Protein AF-A7VEL2-F1 (afdb_monomer)

Sequence (302 aa):
MNQIFTTPFEWIAVWLRKLSLSGSSGNCIAIILYIIICCLPAIAFLLLCLRKKKIRADYLLLVCSAALFIGIYLMINPGLMTPYFRYSIPMIDLAISTTLWSIFICYIILRVLAMIRHANEINLAKIAQVFIILVMIITIINICFIKLPKLWASADQTGPDLYSRIISSEDGAVMLDNGSMGSFQPDRIPLLLCDLVPSLLFIWVLIASFRLCRSLKDNHFTDQTIQDAGALSHLCVRVLCITAVLEVVRNILQLLMLPSLSDTTFTVSLPIIEILLTVTAFILAKKFETAHTLEEENEAFI

Nearest PDB structures (foldseek):
  6oo4-assembly1_B  TM=2.346E-01  e=4.444E-01  Oryctolagus cuniculus
  8t3m-assembly1_C  TM=2.171E-01  e=5.655E+00  Rattus norvegicus

Solvent-accessible surface area (backbone atoms only — not comparable to full-atom values): 16585 Å² total; per-residue (Å²): 132,72,58,80,61,27,48,68,60,51,52,51,16,53,50,37,36,56,36,34,72,70,38,74,69,32,29,55,50,28,53,53,52,52,52,52,64,24,39,47,40,39,51,51,40,49,53,28,51,77,67,72,68,63,57,81,50,45,59,49,26,49,54,45,18,55,48,38,49,54,44,45,51,42,59,43,38,54,81,74,44,62,86,79,44,97,63,57,68,71,61,50,49,41,52,44,30,50,50,55,48,48,51,53,51,50,35,51,53,50,47,50,51,54,51,56,76,73,39,53,72,57,53,39,30,52,52,50,40,54,51,44,51,51,52,46,52,53,50,50,49,43,43,65,70,56,54,58,46,64,38,36,53,49,98,63,90,75,62,78,50,77,66,60,60,53,72,74,33,92,79,72,74,77,80,78,71,75,72,68,79,25,64,78,42,74,88,47,49,68,54,47,49,43,61,45,52,43,56,55,46,47,46,51,50,43,54,38,51,43,48,32,35,51,39,58,55,79,45,83,90,41,75,67,33,49,52,34,20,52,53,37,28,56,46,29,55,52,45,52,53,52,37,56,50,32,52,53,51,37,54,52,50,53,63,74,43,46,92,78,48,95,75,80,81,91,67,92,76,71,64,59,67,63,50,52,53,38,52,51,51,25,55,52,22,47,50,54,50,53,54,47,55,55,50,55,53,54,62,74,75,108

Mean predicted aligned error: 10.12 Å

Radius of gyration: 25.46 Å; Cα contacts (8 Å, |Δi|>4): 227; chains: 1; bounding box: 61×46×75 Å

Structure (mmCIF, N/CA/C/O backbone):
data_AF-A7VEL2-F1
#
_entry.id   AF-A7VEL2-F1
#
loop_
_atom_site.group_PDB
_atom_site.id
_atom_site.type_symbol
_atom_site.label_atom_id
_atom_site.label_alt_id
_atom_site.label_comp_id
_atom_site.label_asym_id
_atom_site.label_entity_id
_atom_site.label_seq_id
_atom_site.pdbx_PDB_ins_code
_atom_site.Cartn_x
_atom_site.Cartn_y
_atom_site.Cartn_z
_atom_site.occupancy
_atom_site.B_iso_or_equiv
_atom_site.auth_seq_id
_atom_site.auth_comp_id
_atom_site.auth_asym_id
_atom_site.auth_atom_id
_atom_site.pdbx_PDB_model_num
ATOM 1 N N . MET A 1 1 ? -3.614 0.857 -17.989 1.00 38.66 1 MET A N 1
ATOM 2 C CA . MET A 1 1 ? -3.684 0.355 -16.593 1.00 38.66 1 MET A CA 1
ATOM 3 C C . MET A 1 1 ? -2.570 -0.635 -16.209 1.00 38.66 1 MET A C 1
ATOM 5 O O . MET A 1 1 ? -2.262 -0.700 -15.030 1.00 38.66 1 MET A O 1
ATOM 9 N N . ASN A 1 2 ? -1.912 -1.348 -17.140 1.00 42.19 2 ASN A N 1
ATOM 10 C CA . ASN A 1 2 ? -0.922 -2.394 -16.795 1.00 42.19 2 ASN A CA 1
ATOM 11 C C . ASN A 1 2 ? 0.518 -1.911 -16.516 1.00 42.19 2 ASN A C 1
ATOM 13 O O . ASN A 1 2 ? 1.334 -2.695 -16.047 1.00 42.19 2 ASN A O 1
ATOM 17 N N . GLN A 1 3 ? 0.838 -0.636 -16.749 1.00 49.34 3 GLN A N 1
ATOM 18 C CA . GLN A 1 3 ? 2.217 -0.133 -16.630 1.00 49.34 3 GLN A CA 1
ATOM 19 C C . GLN A 1 3 ? 2.732 -0.010 -15.198 1.00 49.34 3 GLN A C 1
ATOM 21 O O . GLN A 1 3 ? 3.934 -0.072 -14.971 1.00 49.34 3 GLN A O 1
ATOM 26 N N . ILE A 1 4 ? 1.854 0.111 -14.200 1.00 50.97 4 ILE A N 1
ATOM 27 C CA . ILE A 1 4 ? 2.291 0.265 -12.802 1.00 50.97 4 ILE A CA 1
ATOM 28 C C . ILE A 1 4 ? 3.082 -0.969 -12.335 1.00 50.97 4 ILE A C 1
ATOM 30 O O . ILE A 1 4 ? 4.027 -0.841 -11.562 1.00 50.97 4 ILE A O 1
ATOM 34 N N . PHE A 1 5 ? 2.737 -2.161 -12.834 1.00 50.31 5 PHE A N 1
ATOM 35 C CA . PHE A 1 5 ? 3.402 -3.398 -12.427 1.00 50.31 5 PHE A CA 1
ATOM 36 C C . PHE A 1 5 ? 4.706 -3.664 -13.182 1.00 50.31 5 PHE A C 1
ATOM 38 O O . PHE A 1 5 ? 5.596 -4.290 -12.612 1.00 50.31 5 PHE A O 1
ATOM 45 N N . THR A 1 6 ? 4.845 -3.191 -14.421 1.00 58.38 6 THR A N 1
ATOM 46 C CA . THR A 1 6 ? 6.029 -3.463 -15.256 1.00 58.38 6 THR A CA 1
ATOM 47 C C . THR A 1 6 ? 7.134 -2.426 -15.099 1.00 58.38 6 THR A C 1
ATOM 49 O O . THR A 1 6 ? 8.317 -2.769 -15.064 1.00 58.38 6 THR A O 1
ATOM 52 N N . THR A 1 7 ? 6.739 -1.167 -14.900 1.00 69.56 7 THR A N 1
ATOM 53 C CA . THR A 1 7 ? 7.628 0.002 -14.905 1.00 69.56 7 THR A CA 1
ATOM 54 C C . THR A 1 7 ? 8.890 -0.116 -14.046 1.00 69.56 7 THR A C 1
ATOM 56 O O . THR A 1 7 ? 9.953 0.207 -14.574 1.00 69.56 7 THR A O 1
ATOM 59 N N . PRO A 1 8 ? 8.887 -0.598 -12.783 1.00 82.12 8 PRO A N 1
ATOM 60 C CA . PRO A 1 8 ? 10.124 -0.613 -12.000 1.00 82.12 8 PRO A CA 1
ATOM 61 C C . PRO A 1 8 ? 11.160 -1.606 -12.543 1.00 82.12 8 PRO A C 1
ATOM 63 O O . PRO A 1 8 ? 12.344 -1.278 -12.613 1.00 82.12 8 PRO A O 1
ATOM 66 N N . PHE A 1 9 ? 10.739 -2.807 -12.950 1.00 87.00 9 PHE A N 1
ATOM 67 C CA . PHE A 1 9 ? 11.656 -3.834 -13.452 1.00 87.00 9 PHE A CA 1
ATOM 68 C C . PHE A 1 9 ? 12.140 -3.510 -14.867 1.00 87.00 9 PHE A C 1
ATOM 70 O O . PHE A 1 9 ? 13.327 -3.662 -15.151 1.00 87.00 9 PHE A O 1
ATOM 77 N N . GLU A 1 10 ? 11.254 -2.985 -15.718 1.00 83.38 10 GLU A N 1
ATOM 78 C CA . GLU A 1 10 ? 11.602 -2.502 -17.058 1.00 83.38 10 GLU A CA 1
ATOM 79 C C . GLU A 1 10 ? 12.613 -1.355 -16.997 1.00 83.38 10 GLU A C 1
ATOM 81 O O . GLU A 1 10 ? 13.617 -1.388 -17.705 1.00 83.38 10 GLU A O 1
ATOM 86 N N . TRP A 1 11 ? 12.412 -0.363 -16.121 1.00 84.25 11 TRP A N 1
ATOM 87 C CA . TRP A 1 11 ? 13.351 0.754 -15.981 1.00 84.25 11 TRP A CA 1
ATOM 88 C C . TRP A 1 11 ? 14.734 0.292 -15.533 1.00 84.25 11 TRP A C 1
ATOM 90 O O . TRP A 1 11 ? 15.739 0.731 -16.095 1.00 84.25 11 TRP A O 1
ATOM 100 N N . ILE A 1 12 ? 14.791 -0.628 -14.565 1.00 87.94 12 ILE A N 1
ATOM 101 C CA . ILE A 1 12 ? 16.050 -1.234 -14.119 1.00 87.94 12 ILE A CA 1
ATOM 102 C C . ILE A 1 12 ? 16.722 -1.972 -15.282 1.00 87.94 12 ILE A C 1
ATOM 104 O O . ILE A 1 12 ? 17.911 -1.769 -15.527 1.00 87.94 12 ILE A O 1
ATOM 108 N N . ALA A 1 13 ? 15.977 -2.796 -16.020 1.00 89.44 13 ALA A N 1
ATOM 109 C CA . ALA A 1 13 ? 16.513 -3.584 -17.123 1.00 89.44 13 ALA A CA 1
ATOM 110 C C . ALA A 1 13 ? 17.035 -2.708 -18.273 1.00 89.44 13 ALA A C 1
ATOM 112 O O . ALA A 1 13 ? 18.150 -2.916 -18.751 1.00 89.44 13 ALA A O 1
ATOM 113 N N . VAL A 1 14 ? 16.278 -1.682 -18.676 1.00 86.69 14 VAL A N 1
ATOM 114 C CA . VAL A 1 14 ? 16.685 -0.722 -19.714 1.00 86.69 14 VAL A CA 1
ATOM 115 C C . VAL A 1 14 ? 17.931 0.045 -19.284 1.00 86.69 14 VAL A C 1
ATOM 117 O O . VAL A 1 14 ? 18.860 0.211 -20.077 1.00 86.69 14 VAL A O 1
ATOM 120 N N . TRP A 1 15 ? 17.983 0.494 -18.029 1.00 89.88 15 TRP A N 1
ATOM 121 C CA . TRP A 1 15 ? 19.142 1.203 -17.497 1.00 89.88 15 TRP A CA 1
ATOM 122 C C . TRP A 1 15 ? 20.395 0.319 -17.477 1.00 89.88 15 TRP A C 1
ATOM 124 O O . TRP A 1 15 ? 21.444 0.730 -17.975 1.00 89.88 15 TRP A O 1
ATOM 134 N N . LEU A 1 16 ? 20.277 -0.923 -16.996 1.00 91.75 16 LEU A N 1
ATOM 135 C CA . LEU A 1 16 ? 21.375 -1.893 -16.996 1.00 91.75 16 LEU A CA 1
ATOM 136 C C . LEU A 1 16 ? 21.829 -2.250 -18.416 1.00 91.75 16 LEU A C 1
ATOM 138 O O . LEU A 1 16 ? 23.031 -2.349 -18.659 1.00 91.75 16 LEU A O 1
ATOM 142 N N . ARG A 1 17 ? 20.899 -2.386 -19.371 1.00 92.00 17 ARG A N 1
ATOM 143 C CA . ARG A 1 17 ? 21.218 -2.625 -20.786 1.00 92.00 17 ARG A CA 1
ATOM 144 C C . ARG A 1 17 ? 22.012 -1.463 -21.380 1.00 92.00 17 ARG A C 1
ATOM 146 O O . ARG A 1 17 ? 23.063 -1.692 -21.970 1.00 92.00 17 ARG A O 1
ATOM 153 N N . LYS A 1 18 ? 21.552 -0.219 -21.196 1.00 90.75 18 LYS A N 1
ATOM 154 C CA . LYS A 1 18 ? 22.274 0.981 -21.663 1.00 90.75 18 LYS A CA 1
ATOM 155 C C . LYS A 1 18 ? 23.675 1.060 -21.060 1.00 90.75 18 LYS A C 1
ATOM 157 O O . LYS A 1 18 ? 24.635 1.330 -21.775 1.00 90.75 18 LYS A O 1
ATOM 162 N N . LEU A 1 19 ? 23.798 0.776 -19.764 1.00 88.75 19 LEU A N 1
ATOM 163 C CA . LEU A 1 19 ? 25.084 0.777 -19.076 1.00 88.75 19 LEU A CA 1
ATOM 164 C C . LEU A 1 19 ? 26.018 -0.315 -19.622 1.00 88.75 19 LEU A C 1
ATOM 166 O O . LEU A 1 19 ? 27.188 -0.040 -19.880 1.00 88.75 19 LEU A O 1
ATOM 170 N N . SER A 1 20 ? 25.488 -1.514 -19.876 1.00 92.62 20 SER A N 1
ATOM 171 C CA . SER A 1 20 ? 26.239 -2.644 -20.433 1.00 92.62 20 SER A CA 1
ATOM 172 C C . SER A 1 20 ? 26.777 -2.366 -21.840 1.00 92.62 20 SER A C 1
ATOM 174 O O . SER A 1 20 ? 27.906 -2.741 -22.152 1.00 92.62 20 SER A O 1
ATOM 176 N N . LEU A 1 21 ? 26.021 -1.630 -22.658 1.00 90.81 21 LEU A N 1
ATOM 177 C CA . LEU A 1 21 ? 26.405 -1.267 -24.024 1.00 90.81 21 LEU A CA 1
ATOM 178 C C . LEU A 1 21 ? 27.338 -0.044 -24.111 1.00 90.81 21 LEU A C 1
ATOM 180 O O . LEU A 1 21 ? 27.824 0.264 -25.195 1.00 90.81 21 LEU A O 1
ATOM 184 N N . SER A 1 22 ? 27.624 0.642 -22.999 1.00 90.75 22 SER A N 1
ATOM 185 C CA . SER A 1 22 ? 28.454 1.863 -23.001 1.00 90.75 22 SER A CA 1
ATOM 186 C C . SER A 1 22 ? 29.968 1.606 -23.099 1.00 90.75 22 SER A C 1
ATOM 188 O O . SER A 1 22 ? 30.752 2.544 -23.228 1.00 90.75 22 SER A O 1
ATOM 190 N N . GLY A 1 23 ? 30.391 0.338 -23.055 1.00 90.94 23 GLY A N 1
ATOM 191 C CA . GLY A 1 23 ? 31.786 -0.091 -23.163 1.00 90.94 23 GLY A CA 1
ATOM 192 C C . GLY A 1 23 ? 32.144 -1.170 -22.139 1.00 90.94 23 GLY A C 1
ATOM 193 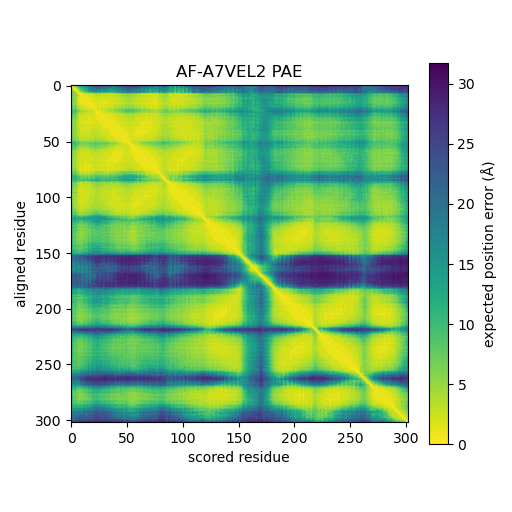O O . GLY A 1 23 ? 31.319 -1.578 -21.325 1.00 90.94 23 GLY A O 1
ATOM 194 N N . SER A 1 24 ? 33.400 -1.630 -22.153 1.00 92.69 24 SER A N 1
ATOM 195 C CA . SER A 1 24 ? 33.868 -2.724 -21.279 1.00 92.69 24 SER A CA 1
ATOM 196 C C . SER A 1 24 ? 33.700 -2.415 -19.783 1.00 92.69 24 SER A C 1
ATOM 198 O O . SER A 1 24 ? 33.186 -3.237 -19.023 1.00 92.69 24 SER A O 1
ATOM 200 N N . SER A 1 25 ? 34.054 -1.197 -19.358 1.00 92.88 25 SER A N 1
ATOM 201 C CA . SER A 1 25 ? 33.868 -0.742 -17.975 1.00 92.88 25 SER A CA 1
ATOM 202 C C . SER A 1 25 ? 32.388 -0.664 -17.589 1.00 92.88 25 SER A C 1
ATOM 204 O O . SER A 1 25 ? 32.011 -1.148 -16.522 1.00 92.88 25 SER A O 1
ATOM 206 N N . GLY A 1 26 ? 31.544 -0.123 -18.473 1.00 91.88 26 GLY A N 1
ATOM 207 C CA . GLY A 1 26 ? 30.092 -0.070 -18.294 1.00 91.88 26 GLY A CA 1
ATOM 208 C C . GLY A 1 26 ? 29.474 -1.458 -18.135 1.00 91.88 26 GLY A C 1
ATOM 209 O O . GLY A 1 26 ? 28.683 -1.683 -17.220 1.00 91.88 26 GLY A O 1
ATOM 210 N N . ASN A 1 27 ? 29.915 -2.426 -18.938 1.00 93.69 27 ASN A N 1
ATOM 211 C CA . ASN A 1 27 ? 29.491 -3.817 -18.826 1.00 93.69 27 ASN A CA 1
ATOM 212 C C . ASN A 1 27 ? 29.850 -4.452 -17.478 1.00 93.69 27 ASN A C 1
ATOM 214 O O . ASN A 1 27 ? 28.988 -5.056 -16.839 1.00 93.69 27 ASN A O 1
ATOM 218 N N . CYS A 1 28 ? 31.081 -4.267 -16.998 1.00 96.25 28 CYS A N 1
ATOM 219 C CA . CYS A 1 28 ? 31.475 -4.754 -15.675 1.00 96.25 28 CYS A CA 1
ATOM 220 C C . CYS A 1 28 ? 30.594 -4.163 -14.563 1.00 96.25 28 CYS A C 1
ATOM 222 O O . CYS A 1 28 ? 30.124 -4.897 -13.692 1.00 96.25 28 CYS A O 1
ATOM 224 N N . ILE A 1 29 ? 30.323 -2.855 -14.610 1.00 95.56 29 ILE A N 1
ATOM 225 C CA . ILE A 1 29 ? 29.476 -2.183 -13.614 1.00 95.56 29 ILE A CA 1
ATOM 226 C C . ILE A 1 29 ? 28.031 -2.698 -13.694 1.00 95.56 29 ILE A C 1
ATOM 228 O O . ILE A 1 29 ? 27.431 -2.992 -12.659 1.00 95.56 29 ILE A O 1
ATOM 232 N N . ALA A 1 30 ? 27.481 -2.864 -14.900 1.00 94.81 30 ALA A N 1
ATOM 233 C CA . ALA A 1 30 ? 26.135 -3.392 -15.101 1.00 94.81 30 ALA A CA 1
ATOM 234 C C . ALA A 1 30 ? 25.976 -4.801 -14.506 1.00 94.81 30 ALA A C 1
ATOM 236 O O . ALA A 1 30 ? 24.993 -5.061 -13.814 1.00 94.81 30 ALA A O 1
ATOM 237 N N . ILE A 1 31 ? 26.964 -5.684 -14.696 1.00 96.00 31 ILE A N 1
ATOM 238 C CA . ILE A 1 31 ? 26.963 -7.037 -14.117 1.00 96.00 31 ILE A CA 1
ATOM 239 C C . ILE A 1 31 ? 26.973 -6.981 -12.584 1.00 96.00 31 ILE A C 1
ATOM 241 O O . ILE A 1 31 ? 26.187 -7.678 -11.943 1.00 96.00 31 ILE A O 1
ATOM 245 N N . ILE A 1 32 ? 27.823 -6.139 -11.987 1.00 97.19 32 ILE A N 1
ATOM 246 C CA . ILE A 1 32 ? 27.903 -5.992 -10.525 1.00 97.19 32 ILE A CA 1
ATOM 247 C C . ILE A 1 32 ? 26.558 -5.525 -9.957 1.00 97.19 32 ILE A C 1
ATOM 249 O O . ILE A 1 32 ? 26.045 -6.120 -9.010 1.00 97.19 32 ILE A O 1
ATOM 253 N N . LEU A 1 33 ? 25.959 -4.490 -10.548 1.00 97.12 33 LEU A N 1
ATOM 254 C CA . LEU A 1 33 ? 24.678 -3.947 -10.098 1.00 97.12 33 LEU A CA 1
ATOM 255 C C . LEU A 1 33 ? 23.534 -4.945 -10.268 1.00 97.12 33 LEU A C 1
ATOM 257 O O . LEU A 1 33 ? 22.725 -5.106 -9.357 1.00 97.12 33 LEU A O 1
ATOM 261 N N . TYR A 1 34 ? 23.499 -5.650 -11.397 1.00 97.44 34 TYR A N 1
ATOM 262 C CA . TYR A 1 34 ? 22.550 -6.729 -11.642 1.00 97.44 34 TYR A CA 1
ATOM 263 C C . TYR A 1 34 ? 22.626 -7.809 -10.551 1.00 97.44 34 TYR A C 1
ATOM 265 O O . TYR A 1 34 ? 21.598 -8.163 -9.970 1.00 97.44 34 TYR A O 1
ATOM 273 N N . ILE A 1 35 ? 23.835 -8.274 -10.207 1.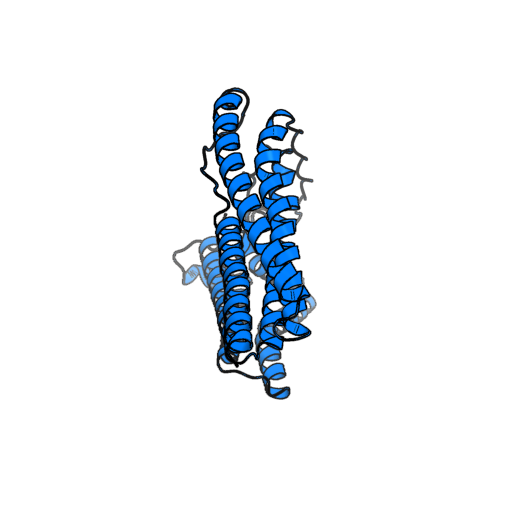00 97.69 35 ILE A N 1
ATOM 274 C CA . ILE A 1 35 ? 24.043 -9.258 -9.134 1.00 97.69 35 ILE A CA 1
ATOM 275 C C . ILE A 1 35 ? 23.578 -8.698 -7.789 1.00 97.69 35 ILE A C 1
ATOM 277 O O . ILE A 1 35 ? 22.874 -9.390 -7.058 1.00 97.69 35 ILE A O 1
ATOM 281 N N . ILE A 1 36 ? 23.932 -7.451 -7.458 1.00 97.06 36 ILE A N 1
ATOM 282 C CA . ILE A 1 36 ? 23.523 -6.816 -6.197 1.00 97.06 36 ILE A CA 1
ATOM 283 C C . ILE A 1 36 ? 21.997 -6.791 -6.086 1.00 97.06 36 ILE A C 1
ATOM 285 O O . ILE A 1 36 ? 21.463 -7.275 -5.089 1.00 97.06 36 ILE A O 1
ATOM 289 N N . ILE A 1 37 ? 21.301 -6.288 -7.111 1.00 95.81 37 ILE A N 1
ATOM 290 C CA . ILE A 1 37 ? 19.836 -6.174 -7.139 1.00 95.81 37 ILE A CA 1
ATOM 291 C C . ILE A 1 37 ? 19.185 -7.549 -6.960 1.00 95.81 37 ILE A C 1
ATOM 293 O O . ILE A 1 37 ? 18.308 -7.709 -6.109 1.00 95.81 37 ILE A O 1
ATOM 297 N N . CYS A 1 38 ? 19.642 -8.558 -7.706 1.00 97.38 38 CYS A N 1
ATOM 298 C CA . CYS A 1 38 ? 19.062 -9.899 -7.647 1.00 97.38 38 CYS A CA 1
ATOM 299 C C . CYS A 1 38 ? 19.378 -10.626 -6.331 1.00 97.38 38 CYS A C 1
ATOM 301 O O . CYS A 1 38 ? 18.582 -11.448 -5.877 1.00 97.38 38 CYS A O 1
ATOM 303 N N . CYS A 1 39 ? 20.499 -10.311 -5.679 1.00 97.44 39 CYS A N 1
ATOM 304 C CA . CYS A 1 39 ? 20.887 -10.890 -4.393 1.00 97.44 39 CYS A CA 1
ATOM 305 C C . CYS A 1 39 ? 20.213 -10.227 -3.183 1.00 97.44 39 CYS A C 1
ATOM 307 O O . CYS A 1 39 ? 20.240 -10.824 -2.106 1.00 97.44 39 CYS A O 1
ATOM 309 N N . LEU A 1 40 ? 19.587 -9.047 -3.309 1.00 96.12 40 LEU A N 1
ATOM 310 C CA . LEU A 1 40 ? 18.949 -8.353 -2.176 1.00 96.12 40 LEU A CA 1
ATOM 311 C C . LEU A 1 40 ? 17.995 -9.253 -1.361 1.00 96.12 40 LEU A C 1
ATOM 313 O O . LEU A 1 40 ? 18.131 -9.282 -0.132 1.00 96.12 40 LEU A O 1
ATOM 317 N N . PRO A 1 41 ? 17.084 -10.045 -1.971 1.00 96.44 41 PRO A N 1
ATOM 318 C CA . PRO A 1 41 ? 16.221 -10.948 -1.209 1.00 96.44 41 PRO A CA 1
ATOM 319 C C . PRO A 1 41 ? 17.003 -12.057 -0.488 1.00 96.44 41 PRO A C 1
ATOM 321 O O . PRO A 1 41 ? 16.720 -12.360 0.671 1.00 96.44 41 PRO A O 1
ATOM 324 N N . ALA A 1 42 ? 18.026 -12.632 -1.126 1.00 96.88 42 ALA A N 1
ATOM 325 C CA . ALA A 1 42 ? 18.862 -13.668 -0.518 1.00 96.88 42 ALA A CA 1
ATOM 326 C C . ALA A 1 42 ? 19.712 -13.120 0.643 1.00 96.88 42 ALA A C 1
ATOM 328 O O . ALA A 1 42 ? 19.846 -13.774 1.679 1.00 96.88 42 ALA A O 1
ATOM 329 N N . ILE A 1 43 ? 20.221 -11.892 0.521 1.00 96.75 43 ILE A N 1
ATOM 330 C CA . ILE A 1 43 ? 20.906 -11.184 1.609 1.00 96.75 43 ILE A CA 1
ATOM 331 C C . ILE A 1 43 ? 19.933 -10.956 2.772 1.00 96.75 43 ILE A C 1
ATOM 333 O O . ILE A 1 43 ? 20.280 -11.230 3.920 1.00 96.75 43 ILE A O 1
ATOM 337 N N . ALA A 1 44 ? 18.696 -10.526 2.502 1.00 95.81 44 ALA A N 1
ATOM 338 C CA . ALA A 1 44 ? 17.673 -10.379 3.536 1.00 95.81 44 ALA A CA 1
ATOM 339 C C . ALA A 1 44 ? 17.379 -11.714 4.247 1.00 95.81 44 ALA A C 1
ATOM 341 O O . ALA A 1 44 ? 17.323 -11.753 5.478 1.00 95.81 44 ALA A O 1
ATOM 342 N N . PHE A 1 45 ? 17.278 -12.820 3.503 1.00 97.00 45 PHE A N 1
ATOM 343 C CA . PHE A 1 45 ? 17.151 -14.166 4.068 1.00 97.00 45 PHE A CA 1
ATOM 344 C C . PHE A 1 45 ? 18.334 -14.527 4.977 1.00 97.00 45 PHE A C 1
ATOM 346 O O . PHE A 1 45 ? 18.133 -14.999 6.100 1.00 97.00 45 PHE A O 1
ATOM 353 N N . LEU A 1 46 ? 19.566 -14.265 4.530 1.00 96.69 46 LEU A N 1
ATOM 354 C CA . LEU A 1 46 ? 20.772 -14.522 5.315 1.00 96.69 46 LEU A CA 1
ATOM 355 C C . LEU A 1 46 ? 20.770 -13.701 6.610 1.00 96.69 46 LEU A C 1
ATOM 357 O O . LEU A 1 46 ? 20.996 -14.252 7.685 1.00 96.69 46 LEU A O 1
ATOM 361 N N . LEU A 1 47 ? 20.435 -12.410 6.542 1.00 96.50 47 LEU A N 1
ATOM 362 C CA . LEU A 1 47 ? 20.325 -11.543 7.718 1.00 96.50 47 LEU A CA 1
ATOM 363 C C . LEU A 1 47 ? 19.266 -12.044 8.712 1.00 96.50 47 LEU A C 1
ATOM 365 O O . LEU A 1 47 ? 19.484 -11.983 9.923 1.00 96.50 47 LEU A O 1
ATOM 369 N N . LEU A 1 48 ? 18.134 -12.568 8.231 1.00 94.38 48 LEU A N 1
ATOM 370 C CA . LEU A 1 48 ? 17.102 -13.173 9.081 1.00 94.38 48 LEU A CA 1
ATOM 371 C C . LEU A 1 48 ? 17.590 -14.462 9.756 1.00 94.38 48 LEU A C 1
ATOM 373 O O . LEU A 1 48 ? 17.295 -14.676 10.937 1.00 94.38 48 LEU A O 1
ATOM 377 N N . CYS A 1 49 ? 18.371 -15.280 9.046 1.00 94.31 49 CYS A N 1
ATOM 378 C CA . CYS A 1 49 ? 19.022 -16.468 9.601 1.00 94.31 49 CYS A CA 1
ATOM 379 C C . CYS A 1 49 ? 20.044 -16.096 10.682 1.00 94.31 49 CYS A C 1
ATOM 381 O O . CYS A 1 49 ? 19.966 -16.613 11.796 1.00 94.31 49 CYS A O 1
ATOM 383 N N . LEU A 1 50 ? 20.942 -15.150 10.388 1.00 95.38 50 LEU A N 1
ATOM 384 C CA . LEU A 1 50 ? 21.972 -14.669 11.316 1.00 95.38 50 LEU A CA 1
ATOM 385 C C . LEU A 1 50 ? 21.360 -14.073 12.589 1.00 95.38 50 LEU A C 1
ATOM 387 O O . LEU A 1 50 ? 21.861 -14.289 13.689 1.00 95.38 50 LEU A O 1
ATOM 391 N N . ARG A 1 51 ? 20.228 -13.372 12.459 1.00 94.31 51 ARG A N 1
ATOM 392 C CA . ARG A 1 51 ? 19.485 -12.803 13.594 1.00 94.31 51 ARG A CA 1
ATOM 393 C C . ARG A 1 51 ? 18.585 -13.810 14.318 1.00 94.31 51 ARG A C 1
ATOM 395 O O . ARG A 1 51 ? 17.886 -13.404 15.241 1.00 94.31 51 ARG A O 1
ATOM 402 N N . LYS A 1 52 ? 18.552 -15.085 13.904 1.00 90.25 52 LYS A N 1
ATOM 403 C CA . LYS A 1 52 ? 17.649 -16.132 14.430 1.00 90.25 52 LYS A CA 1
ATOM 404 C C . LYS A 1 52 ? 16.160 -15.732 14.405 1.00 90.25 52 LYS A C 1
ATOM 406 O O . LYS A 1 52 ? 15.374 -16.191 15.225 1.00 90.25 52 LYS A O 1
ATOM 411 N N . LYS A 1 53 ? 15.760 -14.888 13.444 1.00 88.75 53 LYS A N 1
ATOM 412 C CA . LYS A 1 53 ? 14.373 -14.417 13.225 1.00 88.75 53 LYS A CA 1
ATOM 413 C C . LYS A 1 53 ? 13.733 -15.041 11.977 1.00 88.75 53 LYS A C 1
ATOM 415 O O . LYS A 1 53 ? 12.772 -14.493 11.426 1.00 88.75 53 LYS A O 1
ATOM 420 N N . LYS A 1 54 ? 14.309 -16.150 11.505 1.00 92.75 54 LYS A N 1
ATOM 421 C CA . LYS A 1 54 ? 13.867 -16.868 10.311 1.00 92.75 54 LYS A CA 1
ATOM 422 C C . LYS A 1 54 ? 12.535 -17.572 10.569 1.00 92.75 54 LYS A C 1
ATOM 424 O O . LYS A 1 54 ? 12.392 -18.265 11.573 1.00 92.75 54 LYS A O 1
ATOM 429 N N . ILE A 1 55 ? 11.612 -17.487 9.620 1.00 92.19 55 ILE A N 1
ATOM 430 C CA . ILE A 1 55 ? 10.401 -18.311 9.562 1.00 92.19 55 ILE A CA 1
ATOM 431 C C . ILE A 1 55 ? 10.338 -19.079 8.236 1.00 92.19 55 ILE A C 1
ATOM 433 O O . ILE A 1 55 ? 11.131 -18.849 7.326 1.00 92.19 55 ILE A O 1
ATOM 437 N N . ARG A 1 56 ? 9.372 -19.995 8.102 1.00 91.38 56 ARG A N 1
ATOM 438 C CA . ARG A 1 56 ? 9.206 -20.805 6.879 1.00 91.38 56 ARG A CA 1
ATOM 439 C C . ARG A 1 56 ? 8.939 -19.964 5.623 1.00 91.38 56 ARG A C 1
ATOM 441 O O . ARG A 1 56 ? 9.460 -20.295 4.568 1.00 91.38 56 ARG A O 1
ATOM 448 N N . ALA A 1 57 ? 8.189 -18.869 5.736 1.00 92.50 57 ALA A N 1
ATOM 449 C CA . ALA A 1 57 ? 7.918 -17.968 4.614 1.00 92.50 57 ALA A CA 1
ATOM 450 C C . ALA A 1 57 ? 9.192 -17.352 4.003 1.00 92.50 57 ALA A C 1
ATOM 452 O O . ALA A 1 57 ? 9.198 -17.023 2.822 1.00 92.50 57 ALA A O 1
ATOM 453 N N . ASP A 1 58 ? 10.287 -17.241 4.765 1.00 95.50 58 ASP A N 1
ATOM 454 C CA . ASP A 1 58 ? 11.508 -16.580 4.289 1.00 95.50 58 ASP A CA 1
ATOM 455 C C . ASP A 1 58 ? 12.214 -17.360 3.180 1.00 95.50 58 ASP A C 1
ATOM 457 O O . ASP A 1 58 ? 12.967 -16.766 2.417 1.00 95.50 58 ASP A O 1
ATOM 461 N N . TYR A 1 59 ? 11.939 -18.660 3.021 1.00 95.25 59 TYR A N 1
ATOM 462 C CA . TYR A 1 59 ? 12.430 -19.414 1.863 1.00 95.25 59 TYR A CA 1
ATOM 463 C C . TYR A 1 59 ? 11.946 -18.818 0.533 1.00 95.25 59 TYR A C 1
ATOM 465 O O . TYR A 1 59 ? 12.637 -18.942 -0.477 1.00 95.25 59 TYR A O 1
ATOM 473 N N . LEU A 1 60 ? 10.816 -18.102 0.531 1.00 96.06 60 LEU A N 1
ATOM 474 C CA . LEU A 1 60 ? 10.315 -17.417 -0.656 1.00 96.06 60 LEU A CA 1
ATOM 475 C C . LEU A 1 60 ? 11.227 -16.258 -1.096 1.00 96.06 60 LEU A C 1
ATOM 477 O O . LEU A 1 60 ? 11.223 -15.902 -2.268 1.00 96.06 60 LEU A O 1
ATOM 481 N N . LEU A 1 61 ? 12.074 -15.720 -0.209 1.00 96.75 61 LEU A N 1
ATOM 482 C CA . LEU A 1 61 ? 13.104 -14.747 -0.587 1.00 96.75 61 LEU A CA 1
ATOM 483 C C . LEU A 1 61 ? 14.189 -15.370 -1.476 1.00 96.75 61 LEU A C 1
ATOM 485 O O . LEU A 1 61 ? 14.692 -14.701 -2.372 1.00 96.75 61 LEU A O 1
ATOM 489 N N . LEU A 1 62 ? 14.530 -16.647 -1.275 1.00 97.06 62 LEU A N 1
ATOM 490 C CA . LEU A 1 62 ? 15.478 -17.349 -2.149 1.00 97.06 62 LEU A CA 1
ATOM 491 C C . LEU A 1 62 ? 14.871 -17.580 -3.535 1.00 97.06 62 LEU A C 1
ATOM 493 O O . LEU A 1 62 ? 15.527 -17.329 -4.543 1.00 97.06 62 LEU A O 1
ATOM 497 N N . VAL A 1 63 ? 13.596 -17.984 -3.580 1.00 96.75 63 VAL A N 1
ATOM 498 C CA . VAL A 1 63 ? 12.832 -18.100 -4.833 1.00 96.75 63 VAL A CA 1
ATOM 499 C C . VAL A 1 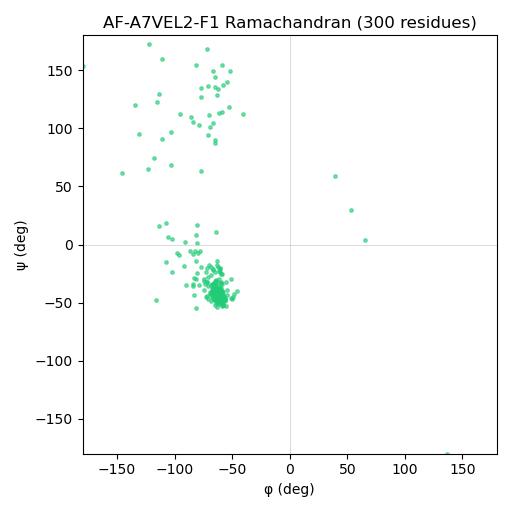63 ? 12.752 -16.746 -5.536 1.00 96.75 63 VAL A C 1
ATOM 501 O O . VAL A 1 63 ? 12.984 -16.670 -6.736 1.00 96.75 63 VAL A O 1
ATOM 504 N N . CYS A 1 64 ? 12.492 -15.670 -4.789 1.00 95.75 64 CYS A N 1
ATOM 505 C CA . CYS A 1 64 ? 12.462 -14.310 -5.314 1.00 95.75 64 CYS A CA 1
ATOM 506 C C . CYS A 1 64 ? 13.814 -13.896 -5.910 1.00 95.75 64 CYS A C 1
ATOM 508 O O . CYS A 1 64 ? 13.859 -13.384 -7.021 1.00 95.75 64 CYS A O 1
ATOM 510 N N . SER A 1 65 ? 14.923 -14.182 -5.221 1.00 97.44 65 SER A N 1
ATOM 511 C CA . SER A 1 65 ? 16.269 -13.916 -5.740 1.00 97.44 65 SER A CA 1
ATOM 512 C C . SER A 1 65 ? 16.524 -14.654 -7.058 1.00 97.44 65 SER A C 1
ATOM 514 O O . SER A 1 65 ? 16.908 -14.027 -8.043 1.00 97.44 65 SER A O 1
ATOM 516 N N . ALA A 1 66 ? 16.227 -15.957 -7.122 1.00 97.31 66 ALA A N 1
ATOM 517 C CA . ALA A 1 66 ? 16.371 -16.743 -8.348 1.00 97.31 66 ALA A CA 1
ATOM 518 C C . ALA A 1 66 ? 15.475 -16.223 -9.489 1.00 97.31 66 ALA A C 1
ATOM 520 O O . ALA A 1 66 ? 15.925 -16.106 -10.629 1.00 97.31 66 ALA A O 1
ATOM 521 N N . ALA A 1 67 ? 14.227 -15.864 -9.181 1.00 96.38 67 ALA A N 1
ATOM 522 C CA . ALA A 1 67 ? 13.298 -15.293 -10.148 1.00 96.38 67 ALA A CA 1
ATOM 523 C C . ALA A 1 67 ? 13.773 -13.928 -10.668 1.00 96.38 67 ALA A C 1
ATOM 525 O O . ALA A 1 67 ? 13.637 -13.670 -11.860 1.00 96.38 67 ALA A O 1
ATOM 526 N N . LEU A 1 68 ? 14.369 -13.079 -9.819 1.00 96.44 68 LEU A N 1
ATOM 527 C CA . LEU A 1 68 ? 14.952 -11.799 -10.236 1.00 96.44 68 LEU A CA 1
ATOM 528 C C . LEU A 1 68 ? 16.117 -11.996 -11.204 1.00 96.44 68 LEU A C 1
ATOM 530 O O . LEU A 1 68 ? 16.154 -11.303 -12.217 1.00 96.44 68 LEU A O 1
ATOM 534 N N . PHE A 1 69 ? 17.014 -12.956 -10.936 1.00 97.31 69 PHE A N 1
ATOM 535 C CA . PHE A 1 69 ? 18.095 -13.292 -11.870 1.00 97.31 69 PHE A CA 1
ATOM 536 C C . PHE A 1 69 ? 17.513 -13.633 -13.249 1.00 97.31 69 PHE A C 1
ATOM 538 O O . PHE A 1 69 ? 17.869 -13.024 -14.251 1.00 97.31 69 PHE A O 1
ATOM 545 N N . ILE A 1 70 ? 16.553 -14.554 -13.315 1.00 95.06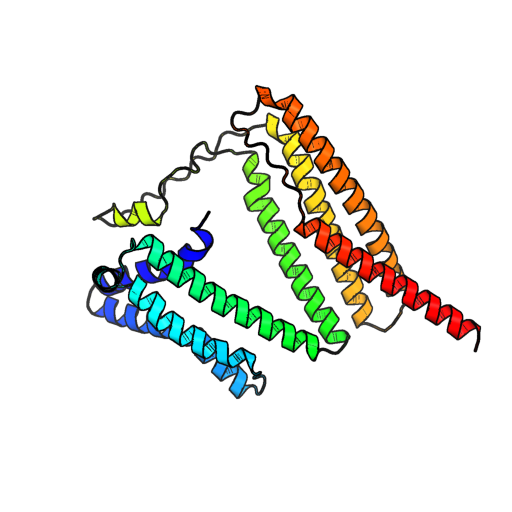 70 ILE A N 1
ATOM 546 C CA . ILE A 1 70 ? 15.974 -14.974 -14.598 1.00 95.06 70 ILE A CA 1
ATOM 547 C C . ILE A 1 70 ? 15.214 -13.819 -15.268 1.00 95.06 70 ILE A C 1
ATOM 549 O O . ILE A 1 70 ? 15.465 -13.498 -16.429 1.00 95.06 70 ILE A O 1
ATOM 553 N N . GLY A 1 71 ? 14.298 -13.184 -14.537 1.00 93.44 71 GLY A N 1
ATOM 554 C CA . GLY A 1 71 ? 13.396 -12.165 -15.064 1.00 93.44 71 GLY A CA 1
ATOM 555 C C . GLY A 1 71 ? 14.134 -10.929 -15.565 1.00 93.44 71 GLY A C 1
ATOM 556 O O . GLY A 1 71 ? 13.988 -10.560 -16.728 1.00 93.44 71 GLY A O 1
ATOM 557 N N . ILE A 1 72 ? 14.983 -10.328 -14.725 1.00 93.75 72 ILE A N 1
ATOM 558 C CA . ILE A 1 72 ? 15.725 -9.118 -15.099 1.00 93.75 72 ILE A CA 1
ATOM 559 C C . ILE A 1 72 ? 16.720 -9.428 -16.224 1.00 93.75 72 ILE A C 1
ATOM 561 O O . ILE A 1 72 ? 16.858 -8.619 -17.136 1.00 93.75 72 ILE A O 1
ATOM 565 N N . TYR A 1 73 ? 17.379 -10.592 -16.225 1.00 94.50 73 TYR A N 1
ATOM 566 C CA . TYR A 1 73 ? 18.312 -10.945 -17.299 1.00 94.50 73 TYR A CA 1
ATOM 567 C C . TYR A 1 73 ? 17.640 -11.040 -18.667 1.00 94.50 73 TYR A C 1
ATOM 569 O O . TYR A 1 73 ? 18.185 -10.535 -19.654 1.00 94.50 73 TYR A O 1
ATOM 577 N N . LEU A 1 74 ? 16.459 -11.664 -18.725 1.00 91.69 74 LEU A N 1
ATOM 578 C CA . LEU A 1 74 ? 15.676 -11.722 -19.952 1.00 91.69 74 LEU A CA 1
ATOM 579 C C . LEU A 1 74 ? 15.276 -10.306 -20.387 1.00 91.69 74 LEU A C 1
ATOM 581 O O . LEU A 1 74 ? 15.481 -9.964 -21.547 1.00 91.69 74 LEU A O 1
ATOM 585 N N . MET A 1 75 ? 14.794 -9.459 -19.472 1.00 89.50 75 MET A N 1
ATOM 586 C CA . MET A 1 75 ? 14.396 -8.077 -19.788 1.00 89.50 75 MET A CA 1
ATOM 587 C C . MET A 1 75 ? 15.581 -7.197 -20.235 1.00 89.50 75 MET A C 1
ATOM 589 O O . MET A 1 75 ? 15.422 -6.320 -21.080 1.00 89.50 75 MET A O 1
ATOM 593 N N . ILE A 1 76 ? 16.797 -7.440 -19.726 1.00 90.50 76 ILE A N 1
ATOM 594 C CA . ILE A 1 76 ? 18.029 -6.796 -20.223 1.00 90.50 76 ILE A CA 1
ATOM 595 C C . ILE A 1 76 ? 18.337 -7.261 -21.654 1.00 90.50 76 ILE A C 1
ATOM 597 O O . ILE A 1 76 ? 18.859 -6.483 -22.454 1.00 90.50 76 ILE A O 1
ATOM 601 N N . ASN A 1 77 ? 18.018 -8.513 -21.997 1.00 89.38 77 ASN A N 1
ATOM 602 C CA . ASN A 1 77 ? 18.348 -9.162 -23.267 1.00 89.38 77 ASN A CA 1
ATOM 603 C C . ASN A 1 77 ? 17.094 -9.684 -23.997 1.00 89.38 77 ASN A C 1
ATOM 605 O O . ASN A 1 77 ? 16.979 -10.893 -24.219 1.00 89.38 77 ASN A O 1
ATOM 609 N N . PRO A 1 78 ? 16.176 -8.807 -24.447 1.00 84.44 78 PRO A N 1
ATOM 610 C CA . PRO A 1 78 ? 14.908 -9.226 -25.053 1.00 84.44 78 PRO A CA 1
ATOM 611 C C . PRO A 1 78 ? 15.093 -10.080 -26.319 1.00 84.44 78 PRO A C 1
ATOM 613 O O . PRO A 1 78 ? 14.241 -10.901 -26.647 1.00 84.44 78 PRO A O 1
ATOM 616 N N . GLY A 1 79 ? 16.240 -9.969 -27.002 1.00 82.88 79 GLY A N 1
ATOM 617 C CA . GLY A 1 79 ? 16.591 -10.828 -28.141 1.00 82.88 79 GLY A CA 1
ATOM 618 C C . GLY A 1 79 ? 16.723 -12.320 -27.799 1.00 82.88 79 GLY A C 1
ATOM 619 O O . GLY A 1 79 ? 16.620 -13.151 -28.693 1.00 82.88 79 GLY A O 1
ATOM 620 N N . LEU A 1 80 ? 16.901 -12.680 -26.522 1.00 84.25 80 LEU A N 1
ATOM 621 C CA . LEU A 1 80 ? 16.865 -14.076 -26.075 1.00 84.25 80 LEU A CA 1
ATOM 622 C C . LEU A 1 80 ? 15.439 -14.620 -25.981 1.00 84.25 80 LEU A C 1
ATOM 624 O O . LEU A 1 80 ? 15.269 -15.831 -25.962 1.00 84.25 80 LEU A O 1
ATOM 628 N N . MET A 1 81 ? 14.421 -13.759 -25.907 1.00 80.75 81 MET A N 1
ATOM 629 C CA . MET A 1 81 ? 13.022 -14.171 -25.781 1.00 80.75 81 MET A CA 1
ATOM 630 C C . MET A 1 81 ? 12.386 -14.497 -27.136 1.00 80.75 81 MET A C 1
ATOM 632 O O . MET A 1 81 ? 11.544 -15.392 -27.222 1.00 80.75 81 MET A O 1
ATOM 636 N N . THR A 1 82 ? 12.789 -13.787 -28.194 1.00 74.75 82 THR A N 1
ATOM 637 C CA . THR A 1 82 ? 12.153 -13.857 -29.520 1.00 74.75 82 THR A CA 1
ATOM 638 C C . THR A 1 82 ? 12.069 -15.263 -30.131 1.00 74.75 82 THR A C 1
ATOM 640 O O . THR A 1 82 ? 11.069 -15.526 -30.796 1.00 74.75 82 THR A O 1
ATOM 643 N N . PRO A 1 83 ? 13.010 -16.207 -29.900 1.00 76.25 83 PRO A N 1
ATOM 644 C CA . PRO A 1 83 ? 12.890 -17.558 -30.452 1.00 76.25 83 PRO A CA 1
ATOM 645 C C . PRO A 1 83 ? 11.951 -18.474 -29.653 1.00 76.25 83 PRO A C 1
ATOM 647 O O . PRO A 1 83 ? 11.431 -19.445 -30.199 1.00 76.25 83 PRO A O 1
ATOM 650 N N . TYR A 1 84 ? 11.753 -18.204 -28.359 1.00 75.88 84 TYR A N 1
ATOM 651 C CA . TYR A 1 84 ? 11.072 -19.127 -27.440 1.00 75.88 84 TYR A CA 1
ATOM 652 C C . TYR A 1 84 ? 9.630 -18.724 -27.138 1.00 75.88 84 TYR A C 1
ATOM 654 O O . TYR A 1 84 ? 8.813 -19.574 -26.782 1.00 75.88 84 TYR A O 1
ATOM 662 N N . PHE A 1 85 ? 9.296 -17.445 -27.297 1.00 76.06 85 PHE A N 1
ATOM 663 C CA . PHE A 1 85 ? 7.974 -16.921 -26.983 1.00 76.06 85 PHE A CA 1
ATOM 664 C C . PHE A 1 85 ? 7.247 -16.457 -28.246 1.00 76.06 85 PHE A C 1
ATOM 666 O O . PHE A 1 85 ? 7.754 -15.656 -29.022 1.00 76.06 85 PHE A O 1
ATOM 673 N N . ARG A 1 86 ? 6.004 -16.924 -28.422 1.00 81.25 86 ARG A N 1
ATOM 674 C CA . ARG A 1 86 ? 5.104 -16.506 -29.518 1.00 81.25 86 ARG A CA 1
ATOM 675 C C . ARG A 1 86 ? 4.378 -15.181 -29.241 1.00 81.25 86 ARG A C 1
ATOM 677 O O . ARG A 1 86 ? 3.452 -14.827 -29.964 1.00 81.25 86 ARG A O 1
ATOM 684 N N . TYR A 1 87 ? 4.756 -14.487 -28.171 1.00 80.75 87 TYR A N 1
ATOM 685 C CA . TYR A 1 87 ? 4.121 -13.260 -27.696 1.00 80.75 87 TYR A CA 1
ATOM 686 C C . TYR A 1 87 ? 5.045 -12.059 -27.903 1.00 80.75 87 TYR A C 1
ATOM 688 O O . TYR A 1 87 ? 6.257 -12.214 -28.040 1.00 80.75 87 TYR A O 1
ATOM 696 N N . SER A 1 88 ? 4.474 -10.854 -27.918 1.00 82.69 88 SER A N 1
ATOM 697 C CA . SER A 1 88 ? 5.254 -9.619 -28.002 1.00 82.69 88 SER A CA 1
ATOM 698 C C . SER A 1 88 ? 6.087 -9.404 -26.730 1.00 82.69 88 SER A C 1
ATOM 700 O O . SER A 1 88 ? 5.664 -9.782 -25.637 1.00 82.69 88 SER A O 1
ATOM 702 N N . ILE A 1 89 ? 7.251 -8.757 -26.864 1.00 81.31 89 ILE A N 1
ATOM 703 C CA . ILE A 1 89 ? 8.141 -8.436 -25.732 1.00 81.31 89 ILE A CA 1
ATOM 704 C C . ILE A 1 89 ? 7.398 -7.733 -24.578 1.00 81.31 89 ILE A C 1
ATOM 706 O O . ILE A 1 89 ? 7.508 -8.220 -23.457 1.00 81.31 89 ILE A O 1
ATOM 710 N N . PRO A 1 90 ? 6.538 -6.715 -24.810 1.00 82.62 90 PRO A N 1
ATOM 711 C CA . PRO A 1 90 ? 5.796 -6.074 -23.718 1.00 82.62 90 PRO A CA 1
ATOM 712 C C . PRO A 1 90 ? 4.881 -7.032 -22.941 1.00 82.62 90 PRO A C 1
ATOM 714 O O . PRO A 1 90 ? 4.683 -6.886 -21.738 1.00 82.62 90 PRO A O 1
ATOM 717 N N . MET A 1 91 ? 4.314 -8.038 -23.614 1.00 80.94 91 MET A N 1
ATOM 718 C CA . MET A 1 91 ? 3.460 -9.032 -22.960 1.00 80.94 91 MET A CA 1
ATOM 719 C C . MET A 1 91 ? 4.281 -9.974 -22.068 1.00 80.94 91 MET A C 1
ATOM 721 O O . MET A 1 91 ? 3.821 -10.377 -21.000 1.00 80.94 91 MET A O 1
ATOM 725 N N . ILE A 1 92 ? 5.499 -10.314 -22.494 1.00 84.12 92 ILE A N 1
ATOM 726 C CA . ILE A 1 92 ? 6.426 -11.153 -21.726 1.00 84.12 92 ILE A CA 1
ATOM 727 C C . ILE A 1 92 ? 6.975 -10.370 -20.530 1.00 84.12 92 ILE A C 1
ATOM 729 O O . ILE A 1 92 ? 6.970 -10.892 -19.418 1.00 84.12 92 ILE A O 1
ATOM 733 N N . ASP A 1 93 ? 7.361 -9.109 -20.726 1.00 85.44 93 ASP A N 1
ATOM 734 C CA . ASP A 1 93 ? 7.815 -8.208 -19.661 1.00 85.44 93 ASP A CA 1
ATOM 735 C C . ASP A 1 93 ? 6.729 -8.026 -18.589 1.00 85.44 93 ASP A C 1
ATOM 737 O O . ASP A 1 93 ? 7.008 -8.103 -17.386 1.00 85.44 93 ASP A O 1
ATOM 741 N N . LEU A 1 94 ? 5.462 -7.905 -19.005 1.00 85.12 94 LEU A N 1
ATOM 742 C CA . LEU A 1 94 ? 4.312 -7.907 -18.102 1.00 85.12 94 LEU A CA 1
ATOM 743 C C . LEU A 1 94 ? 4.175 -9.222 -17.332 1.00 85.12 94 LEU A C 1
ATOM 745 O O . LEU A 1 94 ? 3.967 -9.201 -16.117 1.00 85.12 94 LEU A O 1
ATOM 749 N N . ALA A 1 95 ? 4.304 -10.366 -18.004 1.00 87.62 95 ALA A N 1
ATOM 750 C CA . ALA A 1 95 ? 4.224 -11.676 -17.362 1.00 87.62 95 ALA A CA 1
ATOM 751 C C . ALA A 1 95 ? 5.353 -11.884 -16.335 1.00 87.62 95 ALA A C 1
ATOM 753 O O . ALA A 1 95 ? 5.100 -12.336 -15.216 1.00 87.62 95 ALA A O 1
ATOM 754 N N . ILE A 1 96 ? 6.586 -11.498 -16.671 1.00 90.44 96 ILE A N 1
ATOM 755 C CA . ILE A 1 96 ? 7.736 -11.551 -15.759 1.00 90.44 96 ILE A CA 1
ATOM 756 C C . ILE A 1 96 ? 7.480 -10.647 -14.551 1.00 90.44 96 ILE A C 1
ATOM 758 O O . ILE A 1 96 ? 7.570 -11.094 -13.407 1.00 90.44 96 ILE A O 1
ATOM 762 N N . SER A 1 97 ? 7.100 -9.395 -14.794 1.00 90.25 97 SER A N 1
ATOM 763 C CA . SER A 1 97 ? 6.894 -8.398 -13.743 1.00 90.25 97 SER A CA 1
ATOM 764 C C . SER A 1 97 ? 5.765 -8.782 -12.788 1.00 90.25 97 SER A C 1
ATOM 766 O O . SER A 1 97 ? 5.925 -8.712 -11.570 1.00 90.25 97 SER A O 1
ATOM 768 N N . THR A 1 98 ? 4.630 -9.243 -13.318 1.00 89.25 98 THR A N 1
ATOM 769 C CA . THR A 1 98 ? 3.504 -9.725 -12.501 1.00 89.25 98 THR A CA 1
ATOM 770 C C . THR A 1 98 ? 3.879 -10.965 -11.695 1.00 89.25 98 THR A C 1
ATOM 772 O O . THR A 1 98 ? 3.514 -11.061 -10.522 1.00 89.25 98 THR A O 1
ATOM 775 N N . THR A 1 99 ? 4.680 -11.871 -12.264 1.00 91.94 99 THR A N 1
ATOM 776 C CA . THR A 1 99 ? 5.210 -13.032 -11.538 1.00 91.94 99 THR A CA 1
ATOM 777 C C . THR A 1 99 ? 6.109 -12.593 -10.382 1.00 91.94 99 THR A C 1
ATOM 779 O O . THR A 1 99 ? 5.894 -13.025 -9.250 1.00 91.94 99 THR A O 1
ATOM 782 N N . LEU A 1 100 ? 7.056 -11.680 -10.617 1.00 93.25 100 LEU A N 1
ATOM 783 C CA . LEU A 1 100 ? 7.927 -11.136 -9.568 1.00 93.25 100 LEU A CA 1
ATOM 784 C C . LEU A 1 100 ? 7.117 -10.468 -8.449 1.00 93.25 100 LEU A C 1
ATOM 786 O O . LEU A 1 100 ? 7.303 -10.793 -7.274 1.00 93.25 100 LEU A O 1
ATOM 790 N N . TRP A 1 101 ? 6.165 -9.598 -8.802 1.00 91.69 101 TRP A N 1
ATOM 791 C CA . TRP A 1 101 ? 5.268 -8.961 -7.836 1.00 91.69 101 TRP A CA 1
ATOM 792 C C . TRP A 1 101 ? 4.463 -9.976 -7.028 1.00 91.69 101 TRP A C 1
ATOM 794 O O . TRP A 1 101 ? 4.337 -9.819 -5.814 1.00 91.69 101 TRP A O 1
ATOM 804 N N . SER A 1 102 ? 3.960 -11.038 -7.660 1.00 93.50 102 SER A N 1
ATOM 805 C CA . SER A 1 102 ? 3.189 -12.072 -6.966 1.00 93.50 102 SER A CA 1
ATOM 806 C C . SER A 1 102 ? 4.019 -12.789 -5.893 1.00 93.50 102 SER A C 1
ATOM 808 O O . SER A 1 102 ? 3.526 -13.009 -4.786 1.00 93.50 102 SER A O 1
ATOM 810 N N . ILE A 1 103 ? 5.300 -13.069 -6.168 1.00 94.50 103 ILE A N 1
ATOM 811 C CA . ILE A 1 103 ? 6.226 -13.687 -5.211 1.00 94.50 103 ILE A CA 1
ATOM 812 C C . ILE A 1 103 ? 6.481 -12.732 -4.038 1.00 94.50 103 ILE A C 1
ATOM 814 O O . ILE A 1 103 ? 6.380 -13.144 -2.880 1.00 94.50 103 ILE A O 1
ATOM 818 N N . PHE A 1 104 ? 6.756 -11.450 -4.315 1.00 91.81 104 PHE A N 1
ATOM 819 C CA . PHE A 1 104 ? 6.955 -10.435 -3.274 1.00 91.81 104 PHE A CA 1
ATOM 820 C C . PHE A 1 104 ? 5.721 -10.260 -2.384 1.00 91.81 104 PHE A C 1
ATOM 822 O O . PHE A 1 104 ? 5.837 -10.282 -1.158 1.00 91.81 104 PHE A O 1
ATOM 829 N N . ILE A 1 105 ? 4.539 -10.121 -2.986 1.00 91.94 105 ILE A N 1
ATOM 830 C CA . ILE A 1 105 ? 3.276 -9.946 -2.264 1.00 91.94 105 ILE A CA 1
ATOM 831 C C . ILE A 1 105 ? 2.978 -11.187 -1.420 1.00 91.94 105 ILE A C 1
ATOM 833 O O . ILE A 1 105 ? 2.672 -11.060 -0.236 1.00 91.94 105 ILE A O 1
ATOM 837 N N . CYS A 1 106 ? 3.140 -12.385 -1.986 1.00 95.00 106 CYS A N 1
ATOM 838 C CA . CYS A 1 106 ? 2.970 -13.640 -1.258 1.00 95.00 106 CYS A CA 1
ATOM 839 C C . CYS A 1 106 ? 3.908 -13.718 -0.041 1.00 95.00 106 CYS A C 1
ATOM 841 O O . CYS A 1 106 ? 3.460 -14.034 1.064 1.00 95.00 106 CYS A O 1
ATOM 843 N N . TYR A 1 107 ? 5.184 -13.346 -0.200 1.00 95.69 107 TYR A N 1
ATOM 844 C CA . TYR A 1 107 ? 6.143 -13.301 0.908 1.00 95.69 107 TYR A CA 1
ATOM 845 C C . TYR A 1 107 ? 5.679 -12.353 2.015 1.00 95.69 107 TYR A C 1
ATOM 847 O O . TYR A 1 107 ? 5.641 -12.748 3.182 1.00 95.69 107 TYR A O 1
ATOM 855 N N . ILE A 1 108 ? 5.295 -11.124 1.656 1.00 92.75 108 ILE A N 1
ATOM 856 C CA . ILE A 1 108 ? 4.829 -10.116 2.614 1.00 92.75 108 ILE A CA 1
ATOM 857 C C . ILE A 1 108 ? 3.600 -10.630 3.369 1.00 92.75 108 ILE A C 1
ATOM 859 O O . ILE A 1 108 ? 3.590 -10.580 4.598 1.00 92.75 108 ILE A O 1
ATOM 863 N N . ILE A 1 109 ? 2.604 -11.178 2.664 1.00 92.69 109 ILE A N 1
ATOM 864 C CA . ILE A 1 109 ? 1.378 -11.716 3.270 1.00 92.69 109 ILE A CA 1
ATOM 865 C C . ILE A 1 109 ? 1.713 -12.820 4.276 1.00 92.69 109 ILE A C 1
ATOM 867 O O . ILE A 1 109 ? 1.300 -12.745 5.433 1.00 92.69 109 ILE A O 1
ATOM 871 N N . LEU A 1 110 ? 2.498 -13.825 3.874 1.00 94.19 110 LEU A N 1
ATOM 872 C CA . LEU A 1 110 ? 2.851 -14.945 4.750 1.00 94.19 110 LEU A CA 1
ATOM 873 C C . LEU A 1 110 ? 3.695 -14.495 5.950 1.00 94.19 110 LEU A C 1
ATOM 875 O O . LEU A 1 110 ? 3.498 -14.987 7.065 1.00 94.19 110 LEU A O 1
ATOM 879 N N . ARG A 1 111 ? 4.617 -13.545 5.747 1.00 91.69 111 ARG A N 1
ATOM 880 C CA . ARG A 1 111 ? 5.445 -12.969 6.814 1.00 91.69 111 ARG A CA 1
ATOM 881 C C . ARG A 1 111 ? 4.589 -12.206 7.820 1.00 91.69 111 ARG A C 1
ATOM 883 O O . ARG A 1 111 ? 4.740 -12.425 9.019 1.00 91.69 111 ARG A O 1
ATOM 890 N N . VAL A 1 112 ? 3.684 -11.348 7.353 1.00 89.12 112 VAL A N 1
ATOM 891 C CA . VAL A 1 112 ? 2.765 -10.581 8.207 1.00 89.12 112 VAL A CA 1
ATOM 892 C C . VAL A 1 112 ? 1.825 -11.507 8.969 1.00 89.12 112 VAL A C 1
ATOM 894 O O . VAL A 1 112 ? 1.695 -11.363 10.182 1.00 89.12 112 VAL A O 1
ATOM 897 N N . LEU A 1 113 ? 1.248 -12.511 8.308 1.00 90.38 113 LEU A N 1
ATOM 898 C CA . LEU A 1 113 ? 0.358 -13.474 8.955 1.00 90.38 113 LEU A CA 1
ATOM 899 C C . LEU A 1 113 ? 1.069 -14.257 10.068 1.00 90.38 113 LEU A C 1
ATOM 901 O O . LEU A 1 113 ? 0.520 -14.433 11.154 1.00 90.38 113 LEU A O 1
ATOM 905 N N . ALA A 1 114 ? 2.311 -14.686 9.832 1.00 89.81 114 ALA A N 1
ATOM 906 C CA . ALA A 1 114 ? 3.111 -15.341 10.860 1.00 89.81 114 ALA A CA 1
ATOM 907 C C . ALA A 1 114 ? 3.441 -14.403 12.033 1.00 89.81 114 ALA A C 1
ATOM 909 O O . ALA A 1 114 ? 3.420 -14.844 13.181 1.00 89.81 114 ALA A O 1
ATOM 910 N N . MET A 1 115 ? 3.714 -13.118 11.768 1.00 87.06 115 MET A N 1
ATOM 911 C CA . MET A 1 115 ? 3.930 -12.123 12.826 1.00 87.06 115 MET A CA 1
ATOM 912 C C . MET A 1 115 ? 2.673 -11.921 13.675 1.00 87.06 115 MET A C 1
ATOM 914 O O . MET A 1 115 ? 2.777 -11.919 14.895 1.00 87.06 115 MET A O 1
ATOM 918 N N . ILE A 1 116 ? 1.499 -11.810 13.046 1.00 88.88 116 ILE A N 1
ATOM 919 C CA . ILE A 1 116 ? 0.210 -11.648 13.734 1.00 88.88 116 ILE A CA 1
ATOM 920 C C . ILE A 1 116 ? -0.112 -12.881 14.584 1.00 88.88 116 ILE A C 1
ATOM 922 O O . ILE A 1 116 ? -0.464 -12.744 15.750 1.00 88.88 116 ILE A O 1
ATOM 926 N N . ARG A 1 117 ? 0.062 -14.091 14.037 1.00 87.69 117 ARG A N 1
ATOM 927 C CA . ARG A 1 117 ? -0.274 -15.350 14.724 1.00 87.69 117 ARG A CA 1
ATOM 928 C C . ARG A 1 117 ? 0.490 -15.557 16.035 1.00 87.69 117 ARG A C 1
ATOM 930 O O . ARG A 1 117 ? -0.017 -16.214 16.937 1.00 87.69 117 ARG A O 1
ATOM 937 N N . HIS A 1 118 ? 1.718 -15.057 16.113 1.00 83.44 118 HIS A N 1
ATOM 938 C CA . HIS A 1 118 ? 2.585 -15.209 17.282 1.00 83.44 118 HIS A CA 1
ATOM 939 C C . HIS A 1 118 ? 2.714 -13.917 18.103 1.00 83.44 118 HIS A C 1
ATOM 941 O O . HIS A 1 118 ? 3.525 -13.861 19.028 1.00 83.44 118 HIS A O 1
ATOM 947 N N . ALA A 1 119 ? 1.955 -12.872 17.766 1.00 84.31 119 ALA A N 1
ATOM 948 C CA . ALA A 1 119 ? 1.960 -11.627 18.513 1.00 84.31 119 ALA A CA 1
ATOM 949 C C . ALA A 1 119 ? 1.152 -11.780 19.808 1.00 84.31 119 ALA A C 1
ATOM 951 O O . ALA A 1 119 ? 0.035 -12.287 19.800 1.00 84.31 119 ALA A O 1
ATOM 952 N N . ASN A 1 120 ? 1.704 -11.286 20.916 1.00 83.62 120 ASN A N 1
ATOM 953 C CA . ASN A 1 120 ? 0.887 -10.922 22.069 1.00 83.62 120 ASN A CA 1
ATOM 954 C C . ASN A 1 120 ? 0.098 -9.638 21.757 1.00 83.62 120 ASN A C 1
ATOM 956 O O . ASN A 1 120 ? 0.392 -8.942 20.783 1.00 83.62 120 ASN A O 1
ATOM 960 N N . GLU A 1 121 ? -0.867 -9.291 22.600 1.00 77.25 121 GLU A N 1
ATOM 961 C CA . GLU A 1 121 ? -1.774 -8.153 22.390 1.00 77.25 121 GLU A CA 1
ATOM 962 C C . GLU A 1 121 ? -1.037 -6.829 22.143 1.00 77.25 121 GLU A C 1
ATOM 964 O O . GLU A 1 121 ? -1.328 -6.117 21.183 1.00 77.25 121 GLU A O 1
ATOM 969 N N . ILE A 1 122 ? 0.012 -6.552 22.926 1.00 79.62 122 ILE A N 1
ATOM 970 C CA . ILE A 1 122 ? 0.870 -5.366 22.767 1.00 79.62 122 ILE A CA 1
ATOM 971 C C . ILE A 1 122 ? 1.516 -5.314 21.376 1.00 79.62 122 ILE A C 1
ATOM 973 O O . ILE A 1 122 ? 1.582 -4.255 20.746 1.00 79.62 122 ILE A O 1
ATOM 977 N N . ASN A 1 123 ? 2.048 -6.436 20.887 1.00 85.12 123 ASN A N 1
ATOM 978 C CA . ASN A 1 123 ? 2.672 -6.481 19.567 1.00 85.12 123 ASN A CA 1
ATOM 979 C C . ASN A 1 123 ? 1.627 -6.468 18.449 1.00 85.12 123 ASN A C 1
ATOM 981 O O . ASN A 1 123 ? 1.892 -5.883 17.401 1.00 85.12 123 ASN A O 1
ATOM 985 N N . LEU A 1 124 ? 0.440 -7.033 18.676 1.00 86.81 124 LEU A N 1
ATOM 986 C CA . LEU A 1 124 ? -0.669 -6.983 17.731 1.00 86.81 124 LEU A CA 1
ATOM 987 C C . LEU A 1 124 ? -1.155 -5.542 17.531 1.00 86.81 124 LEU A C 1
ATOM 989 O O . LEU A 1 124 ? -1.288 -5.101 16.391 1.00 86.81 124 LEU A O 1
ATOM 993 N N . ALA A 1 125 ? -1.308 -4.779 18.616 1.00 87.12 125 ALA A N 1
ATOM 994 C CA . ALA A 1 125 ? -1.653 -3.362 18.565 1.00 87.12 125 ALA A CA 1
ATOM 995 C C . ALA A 1 125 ? -0.603 -2.536 17.799 1.00 87.12 125 ALA A C 1
ATOM 997 O O . ALA A 1 125 ? -0.955 -1.709 16.959 1.00 87.12 125 ALA A O 1
ATOM 998 N N . LYS A 1 126 ? 0.696 -2.805 18.004 1.00 88.62 126 LYS A N 1
ATOM 999 C CA . LYS A 1 126 ? 1.776 -2.167 17.223 1.00 88.62 126 LYS A CA 1
ATOM 1000 C C . LYS A 1 126 ? 1.707 -2.519 15.736 1.00 88.62 126 LYS A C 1
ATOM 1002 O O . LYS A 1 126 ? 1.908 -1.647 14.895 1.00 88.62 126 LYS A O 1
ATOM 1007 N N . ILE A 1 127 ? 1.446 -3.783 15.398 1.00 89.69 127 ILE A N 1
ATOM 1008 C CA . ILE A 1 127 ? 1.300 -4.217 14.000 1.00 89.69 127 ILE A CA 1
ATOM 1009 C C . ILE A 1 127 ? 0.097 -3.512 13.357 1.00 89.69 127 ILE A C 1
ATOM 1011 O O . ILE A 1 127 ? 0.227 -2.975 12.256 1.00 89.69 127 ILE A O 1
ATOM 1015 N N . ALA A 1 128 ? -1.039 -3.446 14.057 1.00 91.31 128 ALA A N 1
ATOM 1016 C CA . ALA A 1 128 ? -2.226 -2.728 13.601 1.00 91.31 128 ALA A CA 1
ATOM 1017 C C . ALA A 1 128 ? -1.936 -1.235 13.373 1.00 91.31 128 ALA A C 1
ATOM 1019 O O . ALA A 1 128 ? -2.284 -0.701 12.324 1.00 91.31 128 ALA A O 1
ATOM 1020 N N . GLN A 1 129 ? -1.215 -0.579 14.287 1.00 93.06 129 GLN A N 1
ATOM 1021 C CA . GLN A 1 129 ? -0.782 0.815 14.134 1.00 93.06 129 GLN A CA 1
ATOM 1022 C C . GLN A 1 129 ? 0.056 1.045 12.873 1.00 93.06 129 GLN A C 1
AT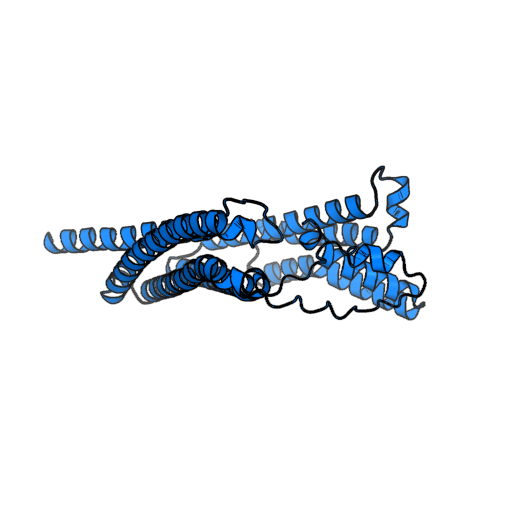OM 1024 O O . GLN A 1 129 ? -0.183 2.011 12.150 1.00 93.06 129 GLN A O 1
ATOM 1029 N N . VAL A 1 130 ? 1.012 0.158 12.578 1.00 93.25 130 VAL A N 1
ATOM 1030 C CA . VAL A 1 130 ? 1.816 0.246 11.348 1.00 93.25 130 VAL A CA 1
ATOM 1031 C C . VAL A 1 130 ? 0.930 0.118 10.107 1.00 93.25 130 VAL A C 1
ATOM 1033 O O . VAL A 1 130 ? 1.094 0.889 9.162 1.00 93.25 130 VAL A O 1
ATOM 1036 N N . PHE A 1 131 ? -0.036 -0.805 10.111 1.00 92.69 131 PHE A N 1
ATOM 1037 C CA . PHE A 1 131 ? -0.976 -0.962 8.999 1.00 92.69 131 PHE A CA 1
ATOM 1038 C C . PHE A 1 131 ? -1.875 0.272 8.824 1.00 92.69 131 PHE A C 1
ATOM 1040 O O . PHE A 1 131 ? -2.044 0.750 7.706 1.00 92.69 131 PHE A O 1
ATOM 1047 N N . ILE A 1 132 ? -2.379 0.843 9.921 1.00 95.56 132 ILE A N 1
ATOM 1048 C CA . ILE A 1 132 ? -3.174 2.079 9.910 1.00 95.56 132 ILE A CA 1
ATOM 1049 C C . ILE A 1 132 ? -2.367 3.243 9.319 1.00 95.56 132 ILE A C 1
ATOM 1051 O O . ILE A 1 132 ? -2.880 3.962 8.463 1.00 95.56 132 ILE A O 1
ATOM 1055 N N . ILE A 1 133 ? -1.097 3.406 9.713 1.00 96.38 133 ILE A N 1
ATOM 1056 C CA . ILE A 1 133 ? -0.203 4.428 9.142 1.00 96.38 133 ILE A CA 1
ATOM 1057 C C . ILE A 1 133 ? -0.009 4.201 7.637 1.00 96.38 133 ILE A C 1
ATOM 1059 O O . ILE A 1 133 ? -0.092 5.151 6.861 1.00 96.38 133 ILE A O 1
ATOM 1063 N N . LEU A 1 134 ? 0.222 2.957 7.206 1.00 94.25 134 LEU A N 1
ATOM 1064 C CA . LEU A 1 134 ? 0.401 2.634 5.789 1.00 94.25 134 LEU A CA 1
ATOM 1065 C C . LEU A 1 134 ? -0.847 2.995 4.968 1.00 94.25 134 LEU A C 1
ATOM 1067 O O . LEU A 1 134 ? -0.733 3.660 3.939 1.00 94.25 134 LEU A O 1
ATOM 1071 N N . VAL A 1 135 ? -2.036 2.609 5.440 1.00 94.81 135 VAL A N 1
ATOM 1072 C CA . VAL A 1 135 ? -3.314 2.954 4.795 1.00 94.81 135 VAL A CA 1
ATOM 1073 C C . VAL A 1 135 ? -3.520 4.470 4.767 1.00 94.81 135 VAL A C 1
ATOM 1075 O O . VAL A 1 135 ? -3.970 5.007 3.756 1.00 94.81 135 VAL A O 1
ATOM 1078 N N . MET A 1 136 ? -3.141 5.179 5.831 1.00 95.75 136 MET A N 1
ATOM 1079 C CA . MET A 1 136 ? -3.223 6.639 5.894 1.00 95.75 136 MET A CA 1
ATOM 1080 C C . MET A 1 136 ? -2.332 7.302 4.838 1.00 95.75 136 MET A C 1
ATOM 1082 O O . MET A 1 136 ? -2.806 8.165 4.103 1.00 95.75 136 MET A O 1
ATOM 1086 N N . ILE A 1 137 ? -1.079 6.857 4.691 1.00 94.44 137 ILE A N 1
ATOM 1087 C CA . ILE A 1 137 ? -0.159 7.350 3.652 1.00 94.44 137 ILE A CA 1
ATOM 1088 C C . ILE A 1 137 ? -0.729 7.083 2.255 1.00 94.44 137 ILE A C 1
ATOM 1090 O O . ILE A 1 137 ? -0.761 7.993 1.429 1.00 94.44 137 ILE A O 1
ATOM 1094 N N . ILE A 1 138 ? -1.224 5.868 1.992 1.00 89.31 138 ILE A N 1
ATOM 1095 C CA . ILE A 1 138 ? -1.840 5.512 0.702 1.00 89.31 138 ILE A CA 1
ATOM 1096 C C . ILE A 1 138 ? -3.047 6.411 0.409 1.00 89.31 138 ILE A C 1
ATOM 1098 O O . ILE A 1 138 ? -3.199 6.889 -0.714 1.00 89.31 138 ILE A O 1
ATOM 1102 N N . THR A 1 139 ? -3.876 6.684 1.417 1.00 88.88 139 THR A N 1
ATOM 1103 C CA . THR A 1 139 ? -5.047 7.564 1.289 1.00 88.88 139 THR A CA 1
ATOM 1104 C C . THR A 1 139 ? -4.624 8.997 0.959 1.00 88.88 139 THR A C 1
ATOM 1106 O O . THR A 1 139 ? -5.187 9.608 0.055 1.00 88.88 139 THR A O 1
ATOM 1109 N N . ILE A 1 140 ? -3.587 9.521 1.622 1.00 91.94 140 ILE A N 1
ATOM 1110 C CA . ILE A 1 140 ? -3.039 10.857 1.342 1.00 91.94 140 ILE A CA 1
ATOM 1111 C C . ILE A 1 140 ? -2.471 10.927 -0.080 1.00 91.94 140 ILE A C 1
ATOM 1113 O O . ILE A 1 140 ? -2.768 11.869 -0.809 1.00 91.94 140 ILE A O 1
ATOM 1117 N N . ILE A 1 141 ? -1.709 9.917 -0.511 1.00 83.50 141 ILE A N 1
ATOM 1118 C CA . ILE A 1 141 ? -1.191 9.836 -1.885 1.00 83.50 141 ILE A CA 1
ATOM 1119 C C . ILE A 1 141 ? -2.352 9.809 -2.889 1.00 83.50 141 ILE A C 1
ATOM 1121 O O . ILE A 1 141 ? -2.315 10.534 -3.879 1.00 83.50 141 ILE A O 1
ATOM 1125 N N . ASN A 1 142 ? -3.407 9.032 -2.628 1.00 83.06 142 ASN A N 1
ATOM 1126 C CA . ASN A 1 142 ? -4.596 8.991 -3.480 1.00 83.06 142 ASN A CA 1
ATOM 1127 C C . ASN A 1 142 ? -5.264 10.375 -3.582 1.00 83.06 142 ASN A C 1
ATOM 1129 O O . ASN A 1 142 ? -5.553 10.844 -4.682 1.00 83.06 142 ASN A O 1
ATOM 1133 N N . ILE A 1 143 ? -5.428 11.079 -2.460 1.00 85.44 143 ILE A N 1
ATOM 1134 C CA . ILE A 1 143 ? -5.963 12.446 -2.456 1.00 85.44 143 ILE A CA 1
ATOM 1135 C C . ILE A 1 143 ? -5.084 13.372 -3.309 1.00 85.44 143 ILE A C 1
ATOM 1137 O O . ILE A 1 143 ? -5.592 14.021 -4.225 1.00 85.44 143 ILE A O 1
ATOM 1141 N N . CYS A 1 144 ? -3.775 13.398 -3.052 1.00 81.69 144 CYS A N 1
ATOM 1142 C CA . CYS A 1 144 ? -2.844 14.334 -3.680 1.00 81.69 144 CYS A CA 1
ATOM 1143 C C . CYS A 1 144 ? -2.617 14.077 -5.173 1.00 81.69 144 CYS A C 1
ATOM 1145 O O . CYS A 1 144 ? -2.534 15.031 -5.940 1.00 81.69 144 CYS A O 1
ATOM 1147 N N . PHE A 1 145 ? -2.507 12.813 -5.586 1.00 77.88 145 PHE A N 1
ATOM 1148 C CA . PHE A 1 145 ? -2.078 12.442 -6.939 1.00 77.88 145 PHE A CA 1
ATOM 1149 C C . PHE A 1 145 ? -3.200 11.899 -7.824 1.00 77.88 145 PHE A C 1
ATOM 1151 O O . PHE A 1 145 ? -3.023 11.827 -9.036 1.00 77.88 145 PHE A O 1
ATOM 1158 N N . ILE A 1 146 ? -4.346 11.517 -7.253 1.00 74.88 146 ILE A N 1
ATOM 1159 C CA . ILE A 1 146 ? -5.467 10.958 -8.024 1.00 74.88 146 ILE A CA 1
ATOM 1160 C C . ILE A 1 146 ? -6.688 11.868 -7.947 1.00 74.88 146 ILE A C 1
ATOM 1162 O O . ILE A 1 146 ? -7.278 12.158 -8.983 1.00 74.88 146 ILE A O 1
ATOM 1166 N N . LYS A 1 147 ? -7.091 12.331 -6.756 1.00 81.31 147 LYS A N 1
ATOM 1167 C CA . LYS A 1 147 ? -8.324 13.125 -6.599 1.00 81.31 147 LYS A CA 1
ATOM 1168 C C . LYS A 1 147 ? -8.131 14.594 -6.960 1.00 81.31 147 LYS A C 1
ATOM 1170 O O . LYS A 1 147 ? -8.859 15.091 -7.813 1.00 81.31 147 LYS A O 1
ATOM 1175 N N . LEU A 1 148 ? -7.156 15.275 -6.355 1.00 82.19 148 LEU A N 1
ATOM 1176 C CA . LEU A 1 148 ? -6.907 16.700 -6.610 1.00 82.19 148 LEU A CA 1
ATOM 1177 C C . LEU A 1 148 ? -6.579 17.001 -8.082 1.00 82.19 148 LEU A C 1
ATOM 1179 O O . LEU A 1 148 ? -7.170 17.938 -8.623 1.00 82.19 148 LEU A O 1
ATOM 1183 N N . PRO A 1 149 ? -5.749 16.200 -8.782 1.00 79.25 149 PRO A N 1
ATOM 1184 C CA . PRO A 1 149 ? -5.432 16.462 -10.182 1.00 79.25 149 PRO A CA 1
ATOM 1185 C C . PRO A 1 149 ? -6.635 16.381 -11.128 1.00 79.25 149 PRO A C 1
ATOM 1187 O O . PRO A 1 149 ? -6.550 16.898 -12.233 1.00 79.25 149 PRO A O 1
ATOM 1190 N N . LYS A 1 150 ? -7.788 15.822 -10.716 1.00 75.69 150 LYS A N 1
ATOM 1191 C CA . LYS A 1 150 ? -9.010 15.809 -11.547 1.00 75.69 150 LYS A CA 1
ATOM 1192 C C . LYS A 1 150 ? -9.529 17.209 -11.909 1.00 75.69 150 LYS A C 1
ATOM 1194 O O . LYS A 1 150 ? -10.298 17.314 -12.866 1.00 75.69 150 LYS A O 1
ATOM 1199 N N . LEU A 1 151 ? -9.144 18.255 -11.163 1.00 76.19 151 LEU A N 1
ATOM 1200 C CA . LEU A 1 151 ? -9.443 19.658 -11.507 1.00 76.19 151 LEU A CA 1
ATOM 1201 C C . LEU A 1 151 ? -8.625 20.165 -12.697 1.00 76.19 151 LEU A C 1
ATOM 1203 O O . LEU A 1 151 ? -9.001 21.154 -13.321 1.00 76.19 151 LEU A O 1
ATOM 1207 N N . TRP A 1 152 ? -7.518 19.495 -12.995 1.00 69.12 152 TRP A N 1
ATOM 1208 C CA . TRP A 1 152 ? -6.599 19.804 -14.078 1.00 69.12 152 TRP A CA 1
ATOM 1209 C C . TRP A 1 152 ? -6.591 18.610 -15.033 1.00 69.12 152 TRP A C 1
ATOM 1211 O O . TRP A 1 152 ? -5.677 17.788 -15.036 1.00 69.12 152 TRP A O 1
ATOM 1221 N N . ALA A 1 153 ? -7.660 18.456 -15.815 1.00 62.09 153 ALA A N 1
ATOM 1222 C CA . ALA A 1 153 ? -7.702 17.415 -16.833 1.00 62.09 153 ALA A CA 1
ATOM 1223 C C . ALA A 1 153 ? -6.719 17.773 -17.962 1.00 62.09 153 ALA A C 1
ATOM 1225 O O . ALA A 1 153 ? -6.947 18.733 -18.697 1.00 62.09 153 ALA A O 1
ATOM 1226 N N . SER A 1 154 ? -5.628 17.018 -18.113 1.00 52.50 154 SER A N 1
ATOM 1227 C CA . SER A 1 154 ? -4.872 17.022 -19.371 1.00 52.50 154 SER A CA 1
ATOM 1228 C C . SER A 1 154 ? -5.634 16.173 -20.382 1.00 52.50 154 SER A C 1
ATOM 1230 O O . SER A 1 154 ? -5.943 15.013 -20.107 1.00 52.50 154 SER A O 1
ATOM 1232 N N . ALA A 1 155 ? -5.903 16.746 -21.554 1.00 42.88 155 ALA A N 1
ATOM 1233 C CA . ALA A 1 155 ? -6.580 16.109 -22.684 1.00 42.88 155 ALA A CA 1
ATOM 1234 C C . ALA A 1 155 ? -5.809 14.920 -23.300 1.00 42.88 155 ALA A C 1
ATOM 1236 O O . ALA A 1 155 ? -6.180 14.453 -24.369 1.00 42.88 155 ALA A O 1
ATOM 1237 N N . ASP A 1 156 ? -4.742 14.429 -22.661 1.00 42.97 156 ASP A N 1
ATOM 1238 C CA . ASP A 1 156 ? -3.835 13.466 -23.279 1.00 42.97 156 ASP A CA 1
ATOM 1239 C C . ASP A 1 156 ? -3.257 12.444 -22.284 1.00 42.97 156 ASP A C 1
ATOM 1241 O O . ASP A 1 156 ? -2.052 12.330 -22.070 1.00 42.97 156 ASP A O 1
ATOM 1245 N N . GLN A 1 157 ? -4.133 11.646 -21.663 1.00 46.03 157 GLN A N 1
ATOM 1246 C CA . GLN A 1 157 ? -3.719 10.371 -21.045 1.00 46.03 157 GLN A CA 1
ATOM 1247 C C . GLN A 1 157 ? -3.576 9.236 -22.082 1.00 46.03 157 GLN A C 1
ATOM 1249 O O . GLN A 1 157 ? -3.538 8.059 -21.726 1.00 46.03 157 GLN A O 1
ATOM 1254 N N . THR A 1 158 ? -3.498 9.586 -23.366 1.00 40.03 158 THR A N 1
ATOM 1255 C CA . THR A 1 158 ? -3.368 8.680 -24.516 1.00 40.03 158 THR A CA 1
ATOM 1256 C C . THR A 1 158 ? -2.028 8.820 -25.239 1.00 40.03 158 THR A C 1
ATOM 1258 O O . THR A 1 158 ? -1.866 8.310 -26.345 1.00 40.03 158 THR A O 1
ATOM 1261 N N . GLY A 1 159 ? -1.038 9.458 -24.611 1.00 42.47 159 GLY A N 1
ATOM 1262 C CA . GLY A 1 159 ? 0.337 9.420 -25.096 1.00 42.47 159 GLY A CA 1
ATOM 1263 C C . GLY A 1 159 ? 0.918 7.996 -25.031 1.00 42.47 159 GLY A C 1
ATOM 1264 O O . GLY A 1 159 ? 0.622 7.263 -24.081 1.00 42.47 159 GLY A O 1
ATOM 1265 N N . PRO A 1 160 ? 1.759 7.587 -26.003 1.00 40.44 160 PRO A N 1
ATOM 1266 C CA . PRO A 1 160 ? 2.477 6.322 -25.940 1.00 40.44 160 PRO A CA 1
ATOM 1267 C C . PRO A 1 160 ? 3.269 6.254 -24.639 1.00 40.44 160 PRO A C 1
ATOM 1269 O O . PRO A 1 160 ? 3.847 7.245 -24.182 1.00 40.44 160 PRO A O 1
ATOM 1272 N N . ASP A 1 161 ? 3.283 5.079 -24.033 1.00 52.97 161 ASP A N 1
ATOM 1273 C CA . ASP A 1 161 ? 3.994 4.872 -22.790 1.00 52.97 161 ASP A CA 1
ATOM 1274 C C . ASP A 1 161 ? 5.486 5.178 -22.898 1.00 52.97 161 ASP A C 1
ATOM 1276 O O . ASP A 1 161 ? 6.092 5.125 -23.968 1.00 52.97 161 ASP A O 1
ATOM 1280 N N . LEU A 1 162 ? 6.101 5.527 -21.768 1.00 46.56 162 LEU A N 1
ATOM 1281 C CA . LEU A 1 162 ? 7.532 5.841 -21.714 1.00 46.56 162 LEU A CA 1
ATOM 1282 C C . LEU A 1 162 ? 8.393 4.745 -22.372 1.00 46.56 162 LEU A C 1
ATOM 1284 O O . LEU A 1 162 ? 9.438 5.050 -22.935 1.00 46.56 162 LEU A O 1
ATOM 1288 N N . TYR A 1 163 ? 7.933 3.492 -22.350 1.00 40.22 163 TYR A N 1
ATOM 1289 C CA . TYR A 1 163 ? 8.594 2.345 -22.963 1.00 40.22 163 TYR A CA 1
ATOM 1290 C C . TYR A 1 163 ? 8.597 2.412 -24.504 1.00 40.22 163 TYR A C 1
ATOM 1292 O O . TYR A 1 163 ? 9.658 2.310 -25.122 1.00 40.22 163 TYR A O 1
ATOM 1300 N N . SER A 1 164 ? 7.453 2.681 -25.140 1.00 49.72 164 SER A N 1
ATOM 1301 C CA . SER A 1 164 ? 7.349 2.838 -26.599 1.00 49.72 164 SER A CA 1
ATOM 1302 C C . SER A 1 164 ? 8.106 4.059 -27.126 1.00 49.72 164 SER A C 1
ATOM 1304 O O . SER A 1 164 ? 8.746 3.958 -28.171 1.00 49.72 164 SER A O 1
ATOM 1306 N N . ARG A 1 165 ? 8.138 5.173 -26.376 1.00 50.84 165 ARG A N 1
ATOM 1307 C CA . ARG A 1 165 ? 8.901 6.386 -26.750 1.00 50.84 165 ARG A CA 1
ATOM 1308 C C . ARG A 1 165 ? 10.423 6.191 -26.690 1.00 50.84 165 ARG A C 1
ATOM 1310 O O . ARG A 1 165 ? 11.155 6.883 -27.393 1.00 50.84 165 ARG A O 1
ATOM 1317 N N . ILE A 1 166 ? 10.909 5.269 -25.853 1.00 49.59 166 ILE A N 1
ATOM 1318 C CA . ILE A 1 166 ? 12.343 4.965 -25.710 1.00 49.59 166 ILE A CA 1
ATOM 1319 C C . ILE A 1 166 ? 12.814 3.978 -26.783 1.00 49.59 166 ILE A C 1
ATOM 1321 O O . ILE A 1 166 ? 13.935 4.111 -27.263 1.00 49.59 166 ILE A O 1
ATOM 1325 N N . ILE A 1 167 ? 11.979 3.015 -27.181 1.00 50.88 167 ILE A N 1
ATOM 1326 C CA . ILE A 1 167 ? 12.332 2.038 -28.226 1.00 50.88 167 ILE A CA 1
ATOM 1327 C C . ILE A 1 167 ? 12.298 2.675 -29.623 1.00 50.88 167 ILE A C 1
ATOM 1329 O O . ILE A 1 167 ? 13.074 2.277 -30.486 1.00 50.88 167 ILE A O 1
ATOM 1333 N N . SER A 1 168 ? 11.454 3.689 -29.846 1.00 53.56 168 SER A N 1
ATOM 1334 C CA . SER A 1 168 ? 11.391 4.418 -31.122 1.00 53.56 168 SER A CA 1
ATOM 1335 C C . SER A 1 168 ? 12.492 5.472 -31.311 1.00 53.56 168 SER A C 1
ATOM 1337 O O . SER A 1 168 ? 12.564 6.076 -32.376 1.00 53.56 168 SER A O 1
ATOM 1339 N N . SER A 1 169 ? 13.306 5.750 -30.287 1.00 48.03 169 SER A N 1
ATOM 1340 C CA . SER A 1 169 ? 14.382 6.749 -30.330 1.00 48.03 169 SER A CA 1
ATOM 1341 C C . SER A 1 169 ? 15.730 6.043 -30.476 1.00 48.03 169 SER A C 1
ATOM 1343 O O . SER A 1 169 ? 16.306 5.590 -29.485 1.00 48.03 169 SER A O 1
ATOM 1345 N N . GLU A 1 170 ? 16.236 5.941 -31.709 1.00 48.78 170 GLU A N 1
ATOM 1346 C CA . GLU A 1 170 ? 17.577 5.395 -31.996 1.00 48.78 170 GLU A CA 1
ATOM 1347 C C . GLU A 1 170 ? 18.704 6.215 -31.331 1.00 48.78 170 GLU A C 1
ATOM 1349 O O . GLU A 1 170 ? 1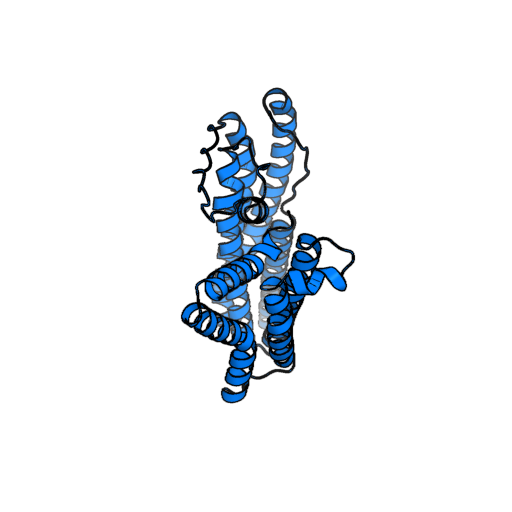9.751 5.658 -31.011 1.00 48.78 170 GLU A O 1
ATOM 1354 N N . ASP A 1 171 ? 18.456 7.489 -30.999 1.00 44.19 171 ASP A N 1
ATOM 1355 C CA . ASP A 1 171 ? 19.454 8.414 -30.439 1.00 44.19 171 ASP A CA 1
ATOM 1356 C C . ASP A 1 171 ? 19.353 8.634 -28.917 1.00 44.19 171 ASP A C 1
ATOM 1358 O O . ASP A 1 171 ? 20.078 9.446 -28.340 1.00 44.19 171 ASP A O 1
ATOM 1362 N N . GLY A 1 172 ? 18.460 7.930 -28.212 1.00 46.38 172 GLY A N 1
ATOM 1363 C CA . GLY A 1 172 ? 18.404 7.955 -26.743 1.00 46.38 172 GLY A CA 1
ATOM 1364 C C . GLY A 1 172 ? 18.013 9.297 -26.100 1.00 46.38 172 GLY A C 1
ATOM 1365 O O . GLY A 1 172 ? 17.978 9.382 -24.868 1.00 46.38 172 GLY A O 1
ATOM 1366 N N . ALA A 1 173 ? 17.673 10.319 -26.887 1.00 41.94 173 ALA A N 1
ATOM 1367 C CA . ALA A 1 173 ? 17.136 11.581 -26.400 1.00 41.94 173 ALA A CA 1
ATOM 1368 C C . ALA A 1 173 ? 15.643 11.421 -26.075 1.00 41.94 173 ALA A C 1
ATOM 1370 O O . ALA A 1 173 ? 14.786 11.394 -26.959 1.00 41.94 173 ALA A O 1
ATOM 1371 N N . VAL A 1 174 ? 15.324 11.302 -24.784 1.00 43.91 174 VAL A N 1
ATOM 1372 C CA . VAL A 1 174 ? 13.949 11.419 -24.287 1.00 43.91 174 VAL A CA 1
ATOM 1373 C C . VAL A 1 174 ? 13.669 12.903 -24.089 1.00 43.91 174 VAL A C 1
ATOM 1375 O O . VAL A 1 174 ? 14.157 13.508 -23.136 1.00 43.91 174 VAL A O 1
ATOM 1378 N N . MET A 1 175 ? 12.879 13.497 -24.982 1.00 38.72 175 MET A N 1
ATOM 1379 C CA . MET A 1 175 ? 12.228 14.770 -24.685 1.00 38.72 175 MET A CA 1
ATOM 1380 C C . MET A 1 175 ? 11.217 14.508 -23.565 1.00 38.72 175 MET A C 1
ATOM 1382 O O . MET A 1 175 ? 10.164 13.899 -23.786 1.00 38.72 175 MET A O 1
ATOM 1386 N N . LEU A 1 176 ? 11.568 14.929 -22.348 1.00 39.91 176 LEU A N 1
ATOM 1387 C CA . LEU A 1 176 ? 10.603 15.160 -21.282 1.00 39.91 176 LEU A CA 1
ATOM 1388 C C . LEU A 1 176 ? 9.728 16.314 -21.761 1.00 39.91 176 LEU A C 1
ATOM 1390 O O . LEU A 1 176 ? 10.048 17.479 -21.545 1.00 39.91 176 LEU A O 1
ATOM 1394 N N . ASP A 1 177 ? 8.668 15.984 -22.493 1.00 39.34 177 ASP A N 1
ATOM 1395 C CA . ASP A 1 177 ? 7.586 16.934 -22.672 1.00 39.34 177 ASP A CA 1
ATOM 1396 C C . ASP A 1 177 ? 7.094 17.259 -21.263 1.00 39.34 177 ASP A C 1
ATOM 1398 O O . ASP A 1 177 ? 6.675 16.365 -20.517 1.00 39.34 177 ASP A O 1
ATOM 1402 N N . ASN A 1 178 ? 7.285 18.512 -20.858 1.00 39.94 178 ASN A N 1
ATOM 1403 C CA . ASN A 1 178 ? 6.776 19.025 -19.601 1.00 39.94 178 ASN A CA 1
ATOM 1404 C C . ASN A 1 178 ? 5.262 18.972 -19.740 1.00 39.94 178 ASN A C 1
ATOM 1406 O O . ASN A 1 178 ? 4.681 19.913 -20.277 1.00 39.94 178 ASN A O 1
ATOM 1410 N N . GLY A 1 179 ? 4.668 17.841 -19.337 1.00 46.31 179 GLY A N 1
ATOM 1411 C CA . GLY A 1 179 ? 3.258 17.536 -19.534 1.00 46.31 179 GLY A CA 1
ATOM 1412 C C . GLY A 1 179 ? 2.440 18.785 -19.270 1.00 46.31 179 GLY A C 1
ATOM 1413 O O . GLY A 1 179 ? 2.454 19.303 -18.151 1.00 46.31 179 GLY A O 1
ATOM 1414 N N . SER A 1 180 ? 1.839 19.321 -20.334 1.00 46.94 180 SER A N 1
ATOM 1415 C CA . SER A 1 180 ? 1.100 20.573 -20.253 1.00 46.94 180 SER A CA 1
ATOM 1416 C C . SER A 1 180 ? 0.080 20.439 -19.126 1.00 46.94 180 SER A C 1
ATOM 1418 O O . SER A 1 180 ? -0.752 19.525 -19.120 1.00 46.94 180 SER A O 1
ATOM 1420 N N . MET A 1 181 ? 0.218 21.289 -18.104 1.00 50.25 181 MET A N 1
ATOM 1421 C CA . MET A 1 181 ? -0.689 21.277 -16.966 1.00 50.25 181 MET A CA 1
ATOM 1422 C C . MET A 1 181 ? -2.076 21.586 -17.527 1.00 50.25 181 MET A C 1
ATOM 1424 O O . MET A 1 181 ? -2.282 22.662 -18.089 1.00 50.25 181 MET A O 1
ATOM 1428 N N . GLY A 1 182 ? -2.977 20.601 -17.469 1.00 60.66 182 GLY A N 1
ATOM 1429 C CA . GLY A 1 182 ? -4.313 20.711 -18.043 1.00 60.66 182 GLY A CA 1
ATOM 1430 C C . GLY A 1 182 ? -5.022 21.980 -17.572 1.00 60.66 182 GLY A C 1
ATOM 1431 O O . GLY A 1 182 ? -4.785 22.465 -16.462 1.00 60.66 182 GLY A O 1
ATOM 1432 N N . SER A 1 183 ? -5.889 22.542 -18.413 1.00 71.44 183 SER A N 1
ATOM 1433 C CA . SER A 1 183 ? -6.658 23.734 -18.049 1.00 71.44 183 SER A CA 1
ATOM 1434 C C . SER A 1 183 ? -7.494 23.474 -16.792 1.00 71.44 183 SER A C 1
ATOM 1436 O O . SER A 1 183 ? -8.115 22.417 -16.674 1.00 71.44 183 SER A O 1
ATOM 1438 N N . PHE A 1 184 ? -7.532 24.441 -15.873 1.00 79.25 184 PHE A N 1
ATOM 1439 C CA . PHE A 1 184 ? -8.339 24.355 -14.655 1.00 79.25 184 PHE A CA 1
ATOM 1440 C C . PHE A 1 184 ? -9.839 24.288 -14.985 1.00 79.25 184 PHE A C 1
ATOM 1442 O O . PHE A 1 184 ? -10.348 25.135 -15.718 1.00 79.25 184 PHE A O 1
ATOM 1449 N N . GLN A 1 185 ? -10.543 23.301 -14.427 1.00 78.88 185 GLN A N 1
ATOM 1450 C CA . GLN A 1 185 ? -11.968 23.045 -14.661 1.00 78.88 185 GLN A CA 1
ATOM 1451 C C . GLN A 1 185 ? -12.800 23.345 -13.397 1.00 78.88 185 GLN A C 1
ATOM 1453 O O . GLN A 1 185 ? -13.002 22.448 -12.570 1.00 78.88 185 GLN A O 1
ATOM 1458 N N . PRO A 1 186 ? -13.309 24.583 -13.220 1.00 80.56 186 PRO A N 1
ATOM 1459 C CA . PRO A 1 186 ? -14.058 24.971 -12.019 1.00 80.56 186 PRO A CA 1
ATOM 1460 C C . PRO A 1 186 ? -15.374 24.199 -11.846 1.00 80.56 186 PRO A C 1
ATOM 1462 O O . PRO A 1 186 ? -15.771 23.904 -10.720 1.00 80.56 186 PRO A O 1
ATOM 1465 N N . ASP A 1 187 ? -16.015 23.787 -12.940 1.00 79.06 187 ASP A N 1
ATOM 1466 C CA . ASP A 1 187 ? -17.293 23.061 -12.912 1.00 79.06 187 ASP A CA 1
ATOM 1467 C C . ASP A 1 187 ? -17.189 21.696 -12.207 1.00 79.06 187 ASP A C 1
ATOM 1469 O O . ASP A 1 187 ? -18.187 21.130 -11.773 1.00 79.06 187 ASP A O 1
ATOM 1473 N N . ARG A 1 188 ? -15.973 21.159 -12.033 1.00 79.69 188 ARG A N 1
ATOM 1474 C CA . ARG A 1 188 ? -15.738 19.887 -11.332 1.00 79.69 188 ARG A CA 1
ATOM 1475 C C . ARG A 1 188 ? -15.587 20.029 -9.817 1.00 79.69 188 ARG A C 1
ATOM 1477 O O . ARG A 1 188 ? -15.527 19.010 -9.130 1.00 79.69 188 ARG A O 1
ATOM 1484 N N . ILE A 1 189 ? -15.558 21.249 -9.273 1.00 87.56 189 ILE A N 1
ATOM 1485 C CA . ILE A 1 189 ? -15.391 21.491 -7.829 1.00 87.56 189 ILE A CA 1
ATOM 1486 C C . ILE A 1 189 ? -16.462 20.769 -6.984 1.00 87.56 189 ILE A C 1
ATOM 1488 O O . ILE A 1 189 ? -16.076 20.093 -6.029 1.00 87.56 189 ILE A O 1
ATOM 1492 N N . PRO A 1 190 ? -17.773 20.816 -7.308 1.00 88.12 190 PRO A N 1
ATOM 1493 C CA . PRO A 1 190 ? -18.791 20.133 -6.502 1.00 88.12 190 PRO A CA 1
ATOM 1494 C C . PRO A 1 190 ? -18.596 18.611 -6.455 1.00 88.12 190 PRO A C 1
ATOM 1496 O O . PRO A 1 190 ? -18.720 17.993 -5.397 1.00 88.12 190 PRO A O 1
ATOM 1499 N N . LEU A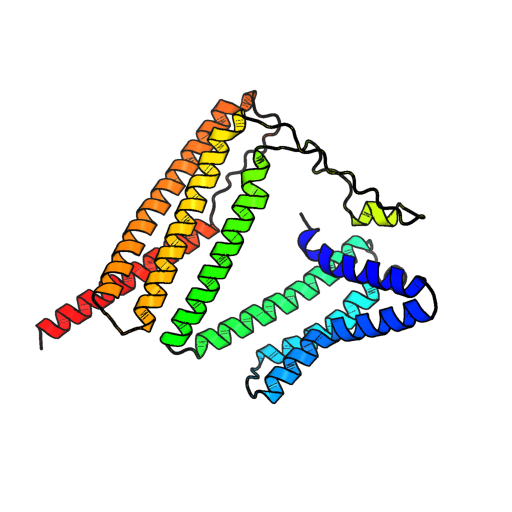 1 191 ? -18.232 18.010 -7.593 1.00 85.50 191 LEU A N 1
ATOM 1500 C CA . LEU A 1 191 ? -17.945 16.577 -7.701 1.00 85.50 191 LEU A CA 1
ATOM 1501 C C . LEU A 1 191 ? -16.680 16.205 -6.919 1.00 85.50 191 LEU A C 1
ATOM 1503 O O . LEU A 1 191 ? -16.663 15.195 -6.218 1.00 85.50 191 LEU A O 1
ATOM 1507 N N . LEU A 1 192 ? -15.642 17.044 -6.980 1.00 86.06 192 LEU A N 1
ATOM 1508 C CA . LEU A 1 192 ? -14.425 16.847 -6.200 1.00 86.06 192 LEU A CA 1
ATOM 1509 C C . LEU A 1 192 ? -14.698 16.906 -4.695 1.00 86.06 192 LEU A C 1
ATOM 1511 O O . LEU A 1 192 ? -14.149 16.098 -3.953 1.00 86.06 192 LEU A O 1
ATOM 1515 N N . LEU A 1 193 ? -15.526 17.841 -4.225 1.00 90.38 193 LEU A N 1
ATOM 1516 C CA . LEU A 1 193 ? -15.872 17.928 -2.804 1.00 90.38 193 LEU A CA 1
ATOM 1517 C C . LEU A 1 193 ? -16.555 16.644 -2.322 1.00 90.38 193 LEU A C 1
ATOM 1519 O O . LEU A 1 193 ? -16.207 16.138 -1.254 1.00 90.38 193 LEU A O 1
ATOM 1523 N N . CYS A 1 194 ? -17.450 16.079 -3.136 1.00 89.31 194 CYS A N 1
ATOM 1524 C CA . CYS A 1 194 ? -18.077 14.791 -2.844 1.00 89.31 194 CYS A CA 1
ATOM 1525 C C . CYS A 1 194 ? -17.061 13.635 -2.813 1.00 89.31 194 CYS A C 1
ATOM 1527 O O . CYS A 1 194 ? -17.236 12.717 -2.022 1.00 89.31 194 CYS A O 1
ATOM 1529 N N . ASP A 1 195 ? -15.980 13.698 -3.600 1.00 84.44 195 ASP A N 1
ATOM 1530 C CA . ASP A 1 195 ? -14.890 12.709 -3.578 1.00 84.44 195 ASP A CA 1
ATOM 1531 C C . ASP A 1 195 ? -13.908 12.917 -2.399 1.00 84.44 195 ASP A C 1
ATOM 1533 O O . ASP A 1 195 ? -13.332 11.947 -1.897 1.00 84.44 195 ASP A O 1
ATOM 1537 N N . LEU A 1 196 ? -13.643 14.164 -1.991 1.00 90.44 196 LEU A N 1
ATOM 1538 C CA . LEU A 1 196 ? -12.622 14.515 -0.992 1.00 90.44 196 LEU A CA 1
ATOM 1539 C C . LEU A 1 196 ? -13.120 14.368 0.442 1.00 90.44 196 LEU A C 1
ATOM 1541 O O . LEU A 1 196 ? -12.384 13.858 1.287 1.00 90.44 196 LEU A O 1
ATOM 1545 N N . VAL A 1 197 ? -14.345 14.822 0.725 1.00 93.75 197 VAL A N 1
ATOM 1546 C CA . VAL A 1 197 ? -14.900 14.807 2.085 1.00 93.75 197 VAL A CA 1
ATOM 1547 C C . VAL A 1 197 ? -14.896 13.389 2.680 1.00 93.75 197 VAL A C 1
ATOM 1549 O O . VAL A 1 197 ? -14.372 13.247 3.788 1.00 93.75 197 VAL A O 1
ATOM 1552 N N . PRO A 1 198 ? -15.353 12.329 1.977 1.00 93.00 198 PRO A N 1
ATOM 1553 C CA . PRO A 1 198 ? -15.276 10.955 2.475 1.00 93.00 198 PRO A CA 1
ATOM 1554 C C . PRO A 1 198 ? -13.860 10.509 2.840 1.00 93.00 198 PRO A C 1
ATOM 1556 O O . PRO A 1 198 ? -13.654 9.994 3.935 1.00 93.00 198 PRO A O 1
ATOM 1559 N N . SER A 1 199 ? -12.859 10.769 1.991 1.00 91.81 199 SER A N 1
ATOM 1560 C CA . SER A 1 199 ? -11.484 10.336 2.280 1.00 91.81 199 SER A CA 1
ATOM 1561 C C . SER A 1 199 ? -10.830 11.133 3.406 1.00 91.81 199 SER A C 1
ATOM 1563 O O . SER A 1 199 ? -10.045 10.577 4.170 1.00 91.81 199 SER A O 1
ATOM 1565 N N . LEU A 1 200 ? -11.159 12.419 3.562 1.00 95.25 200 LEU A N 1
ATOM 1566 C CA . LEU A 1 200 ? -10.696 13.211 4.706 1.00 95.25 200 LEU A CA 1
ATOM 1567 C C . LEU A 1 200 ? -11.316 12.708 6.014 1.00 95.25 200 LEU A C 1
ATOM 1569 O O . LEU A 1 200 ? -10.623 12.565 7.020 1.00 95.25 200 LEU A O 1
ATOM 1573 N N . LEU A 1 201 ? -12.610 12.390 6.000 1.00 96.44 201 LEU A N 1
ATOM 1574 C CA . LEU A 1 201 ? -13.291 11.766 7.131 1.00 96.44 201 LEU A CA 1
ATOM 1575 C C . LEU A 1 201 ? -12.743 10.364 7.430 1.00 96.44 201 LEU A C 1
ATOM 1577 O O . LEU A 1 201 ? -12.577 10.002 8.595 1.00 96.44 201 LEU A O 1
ATOM 1581 N N . PHE A 1 202 ? -12.384 9.597 6.403 1.00 96.25 202 PHE A N 1
ATOM 1582 C CA . PHE A 1 202 ? -11.726 8.306 6.563 1.00 96.25 202 PHE A CA 1
ATOM 1583 C C . PHE A 1 202 ? -10.355 8.442 7.243 1.00 96.25 202 PHE A C 1
ATOM 1585 O O . PHE A 1 202 ? -10.035 7.661 8.137 1.00 96.25 202 PHE A O 1
ATOM 1592 N N . ILE A 1 203 ? -9.573 9.482 6.929 1.00 96.69 203 ILE A N 1
ATOM 1593 C CA . ILE A 1 203 ? -8.329 9.781 7.661 1.00 96.69 203 ILE A CA 1
ATOM 1594 C C . ILE A 1 203 ? -8.611 10.014 9.154 1.00 96.69 203 ILE A C 1
ATOM 1596 O O . ILE A 1 203 ? -7.870 9.507 9.996 1.00 96.69 203 ILE A O 1
ATOM 1600 N N . TRP A 1 204 ? -9.699 10.706 9.510 1.00 97.31 204 TRP A N 1
ATOM 1601 C CA . TRP A 1 204 ? -10.097 10.856 10.915 1.00 97.31 204 TRP A CA 1
ATOM 1602 C C . TRP A 1 204 ? -10.430 9.516 11.584 1.00 97.31 204 TRP A C 1
ATOM 1604 O O . TRP A 1 204 ? -10.021 9.298 12.726 1.00 97.31 204 TRP A O 1
ATOM 1614 N N . VAL A 1 205 ? -11.096 8.595 10.877 1.00 97.88 205 VAL A N 1
ATOM 1615 C CA . VAL A 1 205 ? -11.335 7.219 11.358 1.00 97.88 205 VAL A CA 1
ATOM 1616 C C . VAL A 1 205 ? -10.015 6.484 11.598 1.00 97.88 205 VAL A C 1
ATOM 1618 O O . VAL A 1 205 ? -9.852 5.839 12.636 1.00 97.88 205 VAL A O 1
ATOM 1621 N N . LEU A 1 206 ? -9.043 6.611 10.690 1.00 97.62 206 LEU A N 1
ATOM 1622 C CA . LEU A 1 206 ? -7.715 6.012 10.850 1.00 97.62 206 LEU A CA 1
ATOM 1623 C C . LEU A 1 206 ? -6.975 6.592 12.065 1.00 97.62 206 LEU A C 1
ATOM 1625 O O . LEU A 1 206 ? -6.381 5.841 12.836 1.00 97.62 206 LEU A O 1
ATOM 1629 N N . ILE A 1 207 ? -7.051 7.908 12.289 1.00 97.06 207 ILE A N 1
ATOM 1630 C CA . ILE A 1 207 ? -6.458 8.559 13.468 1.00 97.06 207 ILE A CA 1
ATOM 1631 C C . ILE A 1 207 ? -7.109 8.044 14.759 1.00 97.06 207 ILE A C 1
ATOM 1633 O O . ILE A 1 207 ? -6.397 7.708 15.704 1.00 97.06 207 ILE A O 1
ATOM 1637 N N . ALA A 1 208 ? -8.439 7.960 14.813 1.00 96.38 208 ALA A N 1
ATOM 1638 C CA . ALA A 1 208 ? -9.152 7.440 15.979 1.00 96.38 208 ALA A CA 1
ATOM 1639 C C . ALA A 1 208 ? -8.826 5.955 16.234 1.00 96.38 208 ALA A C 1
ATOM 1641 O O . ALA A 1 208 ? -8.555 5.569 17.368 1.00 96.38 208 ALA A O 1
ATOM 1642 N N . SER A 1 209 ? -8.727 5.148 15.173 1.00 96.00 209 SER A N 1
ATOM 1643 C CA . SER A 1 209 ? -8.302 3.742 15.253 1.00 96.00 209 SER A CA 1
ATOM 1644 C C . SER A 1 209 ? -6.880 3.611 15.803 1.00 96.00 209 SER A C 1
ATOM 1646 O O . SER A 1 209 ? -6.611 2.770 16.659 1.00 96.00 209 SER A O 1
ATOM 1648 N N . PHE A 1 210 ? -5.965 4.481 15.363 1.00 94.88 210 PHE A N 1
ATOM 1649 C CA . PHE A 1 210 ? -4.593 4.516 15.865 1.00 94.88 210 PHE A CA 1
ATOM 1650 C C . PHE A 1 210 ? -4.533 4.839 17.365 1.00 94.88 210 PHE A C 1
ATOM 1652 O O . PHE A 1 210 ? -3.748 4.218 18.090 1.00 94.88 210 PHE A O 1
ATOM 1659 N N . ARG A 1 211 ? -5.354 5.797 17.827 1.00 92.00 211 ARG A N 1
ATOM 1660 C CA . ARG A 1 211 ? -5.466 6.163 19.249 1.00 92.00 211 ARG A CA 1
ATOM 1661 C C . ARG A 1 211 ? -5.975 4.992 20.079 1.00 92.00 211 ARG A C 1
ATOM 1663 O O . ARG A 1 211 ? -5.297 4.627 21.029 1.00 92.00 211 ARG A O 1
ATOM 1670 N N . LEU A 1 212 ? -7.049 4.327 19.650 1.00 91.88 212 LEU A N 1
ATOM 1671 C CA . LEU A 1 212 ? -7.563 3.144 20.343 1.00 91.88 212 LEU A CA 1
ATOM 1672 C C . LEU A 1 212 ? -6.500 2.038 20.459 1.00 91.88 212 LEU A C 1
ATOM 1674 O O . LEU A 1 212 ? -6.273 1.508 21.543 1.00 91.88 212 LEU A O 1
ATOM 1678 N N . CYS A 1 213 ? -5.769 1.735 19.377 1.00 91.25 213 CYS A N 1
ATOM 1679 C CA . CYS A 1 213 ? -4.660 0.775 19.436 1.00 91.25 213 CYS A CA 1
ATOM 1680 C C . CYS A 1 213 ? -3.537 1.212 20.391 1.00 91.25 213 CYS A C 1
ATOM 1682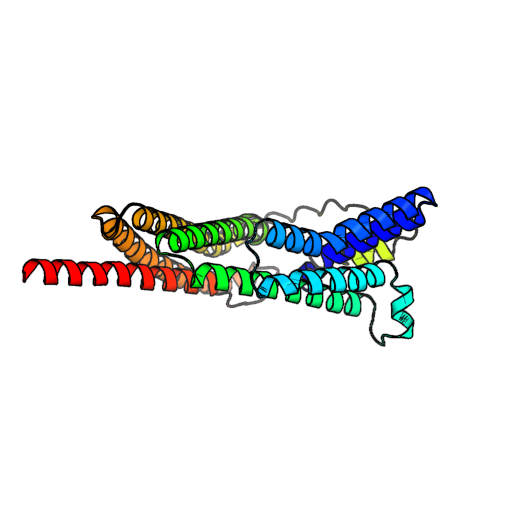 O O . CYS A 1 213 ? -2.830 0.365 20.932 1.00 91.25 213 CYS A O 1
ATOM 1684 N N . ARG A 1 214 ? -3.330 2.521 20.577 1.00 89.06 214 ARG A N 1
ATOM 1685 C CA . ARG A 1 214 ? -2.345 3.038 21.531 1.00 89.06 214 ARG A CA 1
ATOM 1686 C C . ARG A 1 214 ? -2.825 2.842 22.964 1.00 89.06 214 ARG A C 1
ATOM 1688 O O . ARG A 1 214 ? -2.045 2.349 23.765 1.00 89.06 214 ARG A O 1
ATOM 1695 N N . SER A 1 215 ? -4.082 3.154 23.253 1.00 85.75 215 SER A N 1
ATOM 1696 C CA . SER A 1 215 ? -4.672 3.003 24.586 1.00 85.75 215 SER A CA 1
ATOM 1697 C C . SER A 1 215 ? -4.686 1.534 25.033 1.00 85.75 215 SER A C 1
ATOM 1699 O O . SER A 1 215 ? -4.255 1.232 26.141 1.00 85.75 215 SER A O 1
ATOM 1701 N N . LEU A 1 216 ? -4.982 0.601 24.115 1.00 83.06 216 LEU A N 1
ATOM 1702 C CA . LEU A 1 216 ? -4.897 -0.851 24.354 1.00 83.06 216 LEU A CA 1
ATOM 1703 C C . LEU A 1 216 ? -3.492 -1.359 24.722 1.00 83.06 216 LEU A C 1
ATOM 1705 O O . LEU A 1 216 ? -3.347 -2.453 25.263 1.00 83.06 216 LEU A O 1
ATOM 1709 N N . LYS A 1 217 ? -2.437 -0.609 24.393 1.00 79.50 217 LYS A N 1
ATOM 1710 C CA . LYS A 1 217 ? -1.059 -0.994 24.707 1.00 79.50 217 LYS A CA 1
ATOM 1711 C C . LYS A 1 217 ? -0.680 -0.662 26.151 1.00 79.50 217 LYS A C 1
ATOM 1713 O O . LYS A 1 217 ? 0.194 -1.333 26.698 1.00 79.50 217 LYS A O 1
ATOM 1718 N N . ASP A 1 218 ? -1.280 0.386 26.711 1.00 70.81 218 ASP A N 1
ATOM 1719 C CA . ASP A 1 218 ? -0.802 1.010 27.940 1.00 70.81 218 ASP A CA 1
ATOM 1720 C C . ASP A 1 218 ? -1.459 0.422 29.207 1.00 70.81 218 ASP A C 1
ATOM 1722 O O . ASP A 1 218 ? -0.848 0.563 30.258 1.00 70.81 218 ASP A O 1
ATOM 1726 N N . ASN A 1 219 ? -2.612 -0.272 29.120 1.00 59.09 219 ASN A N 1
ATOM 1727 C CA . ASN A 1 219 ? -3.167 -1.252 30.086 1.00 59.09 219 ASN A CA 1
ATOM 1728 C C . ASN A 1 219 ? -4.516 -1.815 29.572 1.00 59.09 219 ASN A C 1
ATOM 1730 O O . ASN A 1 219 ? -5.212 -1.141 28.812 1.00 59.09 219 ASN A O 1
ATOM 1734 N N . HIS A 1 220 ? -4.891 -3.032 29.987 1.00 64.56 220 HIS A N 1
ATOM 1735 C CA . HIS A 1 220 ? -6.202 -3.635 29.687 1.00 64.56 220 HIS A CA 1
ATOM 1736 C C . HIS A 1 220 ? -7.335 -2.782 30.310 1.00 64.56 220 HIS A C 1
ATOM 1738 O O . HIS A 1 220 ? -7.189 -2.339 31.445 1.00 64.56 220 HIS A O 1
ATOM 1744 N N . PHE A 1 221 ? -8.398 -2.508 29.539 1.00 65.94 221 PHE A N 1
ATOM 1745 C CA . PHE A 1 221 ? -9.643 -1.812 29.935 1.00 65.94 221 PHE A CA 1
ATOM 1746 C C . PHE A 1 221 ? -9.503 -0.606 30.882 1.00 65.94 221 PHE A C 1
ATOM 1748 O O . PHE A 1 221 ? -10.089 -0.547 31.953 1.00 65.94 221 PHE A O 1
ATOM 1755 N N . THR A 1 222 ? -8.752 0.412 30.466 1.00 75.19 222 THR A N 1
ATOM 1756 C CA . THR A 1 222 ? -8.796 1.723 31.138 1.00 75.19 222 THR A CA 1
ATOM 1757 C C . THR A 1 222 ? -9.995 2.553 30.669 1.00 75.19 222 THR A C 1
ATOM 1759 O O . THR A 1 222 ? -10.391 2.440 29.505 1.00 75.19 222 THR A O 1
ATOM 1762 N N . ASP A 1 223 ? -10.480 3.480 31.505 1.00 79.69 223 ASP A N 1
ATOM 1763 C CA . ASP A 1 223 ? -11.496 4.495 31.144 1.00 79.69 223 ASP A CA 1
ATOM 1764 C C . ASP A 1 223 ? -11.199 5.170 29.794 1.00 79.69 223 ASP A C 1
ATOM 1766 O O . ASP A 1 223 ? -12.082 5.370 28.956 1.00 79.69 223 ASP A O 1
ATOM 1770 N N . GLN A 1 224 ? -9.918 5.456 29.537 1.00 83.25 224 GLN A N 1
ATOM 1771 C CA . GLN A 1 224 ? -9.454 6.047 28.282 1.00 83.25 224 GLN A CA 1
ATOM 1772 C C . GLN A 1 224 ? -9.695 5.132 27.072 1.00 83.25 224 GLN A C 1
ATOM 1774 O O . GLN A 1 224 ? -10.068 5.604 26.000 1.00 83.25 224 GLN A O 1
ATOM 1779 N N . THR A 1 225 ? -9.496 3.823 27.227 1.00 84.94 225 THR A N 1
ATOM 1780 C CA . THR A 1 225 ? -9.701 2.839 26.154 1.00 84.94 225 THR A CA 1
ATOM 1781 C C . THR A 1 225 ? -11.177 2.733 25.785 1.00 84.94 225 THR A C 1
ATOM 1783 O O . THR A 1 225 ? -11.511 2.665 24.601 1.00 84.94 225 THR A O 1
ATOM 1786 N N . ILE A 1 226 ? -12.065 2.777 26.780 1.00 86.12 226 ILE A N 1
ATOM 1787 C CA . ILE A 1 226 ? -13.520 2.744 26.578 1.00 86.12 226 ILE A CA 1
ATOM 1788 C C . ILE A 1 226 ? -13.987 4.029 25.897 1.00 86.12 226 ILE A C 1
ATOM 1790 O O . ILE A 1 226 ? -14.731 3.977 24.915 1.00 86.12 226 ILE A O 1
ATOM 1794 N N . GLN A 1 227 ? -13.494 5.182 26.357 1.00 88.25 227 GLN A N 1
ATOM 1795 C CA . GLN A 1 227 ? -13.791 6.469 25.736 1.00 88.25 227 GLN A CA 1
ATOM 1796 C C . GLN A 1 227 ? -13.337 6.506 24.268 1.00 88.25 227 GLN A C 1
ATOM 1798 O O . GLN A 1 227 ? -14.104 6.922 23.396 1.00 88.25 227 GLN A O 1
ATOM 1803 N N . ASP A 1 228 ? -12.121 6.037 23.977 1.00 90.88 228 ASP A N 1
ATOM 1804 C CA . ASP A 1 228 ? -11.586 5.978 22.615 1.00 90.88 228 ASP A CA 1
ATOM 1805 C C . ASP A 1 228 ? -12.380 5.002 21.730 1.00 90.88 228 ASP A C 1
ATOM 1807 O O . ASP A 1 228 ? -12.639 5.305 20.561 1.00 90.88 228 ASP A O 1
ATOM 1811 N N . ALA A 1 229 ? -12.812 3.857 22.274 1.00 92.06 229 ALA A N 1
ATOM 1812 C CA . ALA A 1 229 ? -13.640 2.883 21.564 1.00 92.06 229 ALA A CA 1
ATOM 1813 C C . ALA A 1 229 ? -15.025 3.457 21.228 1.00 92.06 229 ALA A C 1
ATOM 1815 O O . ALA A 1 229 ? -15.458 3.387 20.074 1.00 92.06 229 ALA A O 1
ATOM 1816 N N . GLY A 1 230 ? -15.689 4.099 22.192 1.00 91.56 230 GLY A N 1
ATOM 1817 C CA . GLY A 1 230 ? -16.971 4.770 21.976 1.00 91.56 230 GLY A CA 1
ATOM 1818 C C . GLY A 1 230 ? -16.864 5.903 20.951 1.00 91.56 230 GLY A C 1
ATOM 1819 O O . GLY A 1 230 ? -17.652 5.975 20.003 1.00 91.56 230 GLY A O 1
ATOM 1820 N N . ALA A 1 231 ? -15.837 6.750 21.071 1.00 92.88 231 ALA A N 1
ATOM 1821 C CA . ALA A 1 231 ? -15.580 7.833 20.125 1.00 92.88 231 ALA A CA 1
ATOM 1822 C C . ALA A 1 231 ? -15.331 7.310 18.700 1.00 92.88 231 ALA A C 1
ATOM 1824 O O . ALA A 1 231 ? -15.902 7.841 17.742 1.00 92.88 231 ALA A O 1
ATOM 1825 N N . LEU A 1 232 ? -14.530 6.248 18.549 1.00 96.06 232 LEU A N 1
ATOM 1826 C CA . LEU A 1 232 ? -14.280 5.602 17.260 1.00 96.06 232 LEU A CA 1
ATOM 1827 C C . LEU A 1 232 ? -15.561 5.003 16.669 1.00 96.06 232 LEU A C 1
ATOM 1829 O O . LEU A 1 232 ? -15.831 5.202 15.484 1.00 96.06 232 LEU A O 1
ATOM 1833 N N . SER A 1 233 ? -16.363 4.312 17.480 1.00 96.06 233 SER A N 1
ATOM 1834 C CA . SER A 1 233 ? -17.633 3.704 17.071 1.00 96.06 233 SER A CA 1
ATOM 1835 C C . SER A 1 233 ? -18.600 4.751 16.503 1.00 96.06 233 SER A C 1
ATOM 1837 O O . SER A 1 233 ? -19.048 4.643 15.356 1.00 96.06 233 SER A O 1
ATOM 1839 N N . HIS A 1 234 ? -18.843 5.836 17.246 1.00 94.75 234 HIS A N 1
ATOM 1840 C CA . HIS A 1 234 ? -19.701 6.933 16.792 1.00 94.75 234 HIS A CA 1
ATOM 1841 C C . HIS A 1 234 ? -19.154 7.645 15.553 1.00 94.75 234 HIS A C 1
ATOM 1843 O O . HIS A 1 234 ? -19.924 7.995 14.653 1.00 94.75 234 HIS A O 1
ATOM 1849 N N . LEU A 1 235 ? -17.835 7.854 15.485 1.00 96.94 235 LEU A N 1
ATOM 1850 C CA . LEU A 1 235 ? -17.192 8.446 14.318 1.00 96.94 235 LEU A CA 1
ATOM 1851 C C . LEU A 1 235 ? -17.407 7.576 13.075 1.00 96.94 235 LEU A C 1
ATOM 1853 O O . LEU A 1 235 ? -17.833 8.101 12.051 1.00 96.94 235 LEU A O 1
ATOM 1857 N N . CYS A 1 236 ? -17.191 6.261 13.166 1.00 97.50 236 CYS A N 1
ATOM 1858 C CA . CYS A 1 236 ? -17.365 5.348 12.036 1.00 97.50 236 CYS A CA 1
ATOM 1859 C C . CYS A 1 236 ? -18.788 5.400 11.466 1.00 97.50 236 CYS A C 1
ATOM 1861 O O . CYS A 1 236 ? -18.945 5.508 10.253 1.00 97.50 236 CYS A O 1
ATOM 1863 N N . VAL A 1 237 ? -19.821 5.391 12.31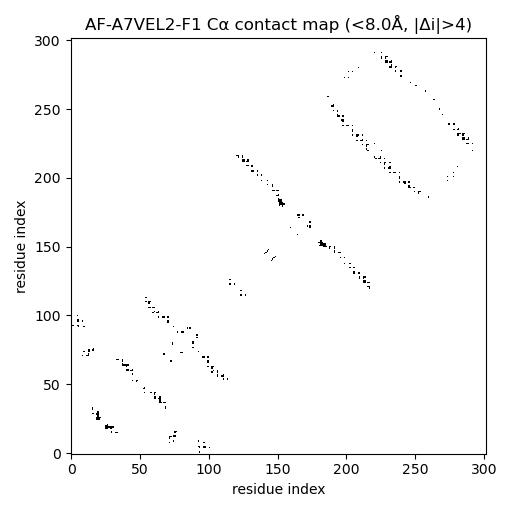9 1.00 96.88 237 VAL A N 1
ATOM 1864 C CA . VAL A 1 237 ? -21.223 5.497 11.870 1.00 96.88 237 VAL A CA 1
ATOM 1865 C C . VAL A 1 237 ? -21.467 6.817 11.141 1.00 96.88 237 VAL A C 1
ATOM 1867 O O . VAL A 1 237 ? -22.036 6.823 10.050 1.00 96.88 237 VAL A O 1
ATOM 1870 N N . ARG A 1 238 ? -21.001 7.940 11.704 1.00 96.81 238 ARG A N 1
ATOM 1871 C CA . ARG A 1 238 ? -21.141 9.257 11.066 1.00 96.81 238 ARG A CA 1
ATOM 1872 C C . ARG A 1 238 ? -20.459 9.292 9.703 1.00 96.81 238 ARG A C 1
ATOM 1874 O O . ARG A 1 238 ? -21.073 9.742 8.741 1.00 96.81 238 ARG A O 1
ATOM 1881 N N . VAL A 1 239 ? -19.223 8.800 9.614 1.00 96.62 239 VAL A N 1
ATOM 1882 C CA . VAL A 1 239 ? -18.465 8.766 8.357 1.00 96.62 239 VAL A CA 1
ATOM 1883 C C . VAL A 1 239 ? -19.151 7.873 7.328 1.00 96.62 239 VAL A C 1
ATOM 1885 O O . VAL A 1 239 ? -19.337 8.314 6.203 1.00 96.62 239 VAL A O 1
ATOM 1888 N N . LEU A 1 240 ? -19.613 6.676 7.701 1.00 95.50 240 LEU A N 1
ATOM 1889 C CA . LEU A 1 240 ? -20.339 5.784 6.789 1.00 95.50 240 LEU A CA 1
ATOM 1890 C C . LEU A 1 240 ? -21.616 6.430 6.238 1.00 95.50 240 LEU A C 1
ATOM 1892 O O . LEU A 1 240 ? -21.843 6.388 5.030 1.00 95.50 240 LEU A O 1
ATOM 1896 N N . CYS A 1 241 ? -22.419 7.065 7.097 1.00 95.44 241 CYS A N 1
ATOM 1897 C CA . CYS A 1 241 ? -23.630 7.766 6.671 1.00 95.44 241 CYS A CA 1
ATOM 1898 C C . CYS A 1 241 ? -23.312 8.939 5.737 1.00 95.44 241 CYS A C 1
ATOM 1900 O O . CYS A 1 241 ? -23.935 9.065 4.685 1.00 95.44 241 CYS A O 1
ATOM 1902 N N . ILE A 1 242 ? -22.334 9.781 6.091 1.00 95.44 242 ILE A N 1
ATOM 1903 C CA . ILE A 1 242 ? -21.930 10.928 5.265 1.00 95.44 242 ILE A CA 1
ATOM 1904 C C . ILE A 1 242 ? -21.403 10.452 3.909 1.00 95.44 242 ILE A C 1
ATOM 1906 O O . ILE A 1 242 ? -21.829 10.977 2.884 1.00 95.44 242 ILE A O 1
ATOM 1910 N N . THR A 1 243 ? -20.531 9.442 3.886 1.00 92.44 243 THR A N 1
ATOM 1911 C CA . THR A 1 243 ? -20.000 8.858 2.649 1.00 92.44 243 THR A CA 1
ATOM 1912 C C . THR A 1 243 ? -21.127 8.322 1.770 1.00 92.44 243 THR A C 1
ATOM 1914 O O . THR A 1 243 ? -21.195 8.677 0.600 1.00 92.44 243 THR A O 1
ATOM 1917 N N . ALA A 1 244 ? -22.065 7.546 2.322 1.00 91.50 244 ALA A N 1
ATOM 1918 C CA . ALA A 1 244 ? -23.192 7.012 1.556 1.00 91.50 244 ALA A CA 1
ATOM 1919 C C . ALA A 1 244 ? -24.084 8.118 0.963 1.00 91.50 244 ALA A C 1
ATOM 1921 O O . ALA A 1 244 ? -24.485 8.035 -0.198 1.00 91.50 244 ALA A O 1
ATOM 1922 N N . VAL A 1 245 ? -24.368 9.173 1.733 1.00 93.44 245 VAL A N 1
ATOM 1923 C CA . VAL A 1 245 ? -25.144 10.325 1.248 1.00 93.44 245 VAL A CA 1
ATOM 1924 C C . VAL A 1 245 ? -24.387 11.071 0.148 1.00 93.44 245 VAL A C 1
ATOM 1926 O O . VAL A 1 245 ? -24.980 11.394 -0.879 1.00 93.44 245 VAL A O 1
ATOM 1929 N N . LEU A 1 246 ? -23.086 11.317 0.322 1.00 92.06 246 LEU A N 1
ATOM 1930 C CA . LEU A 1 246 ? -22.270 12.021 -0.669 1.00 92.06 246 LEU A CA 1
ATOM 1931 C C . LEU A 1 246 ? -22.127 11.245 -1.978 1.00 92.06 246 LEU A C 1
ATOM 1933 O O . LEU A 1 246 ? -22.116 11.873 -3.030 1.00 92.06 246 LEU A O 1
ATOM 1937 N N . GLU A 1 247 ? -22.104 9.913 -1.948 1.00 87.31 247 GLU A N 1
ATOM 1938 C CA . GLU A 1 247 ? -22.144 9.085 -3.162 1.00 87.31 247 GLU A CA 1
ATOM 1939 C C . GLU A 1 247 ? -23.443 9.295 -3.954 1.00 87.31 247 GLU A C 1
ATOM 1941 O O . GLU A 1 247 ? -23.425 9.479 -5.173 1.00 87.31 247 GLU A O 1
ATOM 1946 N N . VAL A 1 248 ? -24.588 9.336 -3.265 1.00 89.06 248 VAL A N 1
ATOM 1947 C CA . VAL A 1 248 ? -25.881 9.622 -3.905 1.00 89.06 248 VAL A CA 1
ATOM 1948 C C . VAL A 1 248 ? -25.902 11.045 -4.468 1.00 89.06 248 VAL A C 1
ATOM 1950 O O . VAL A 1 248 ? -26.263 11.239 -5.629 1.00 89.06 248 VAL A O 1
ATOM 1953 N N . VAL A 1 249 ? -25.468 12.035 -3.680 1.00 91.06 249 VAL A N 1
ATOM 1954 C CA . VAL A 1 249 ? -25.387 13.443 -4.106 1.00 91.06 249 VAL A CA 1
ATOM 1955 C C . VAL A 1 249 ? -24.478 13.593 -5.323 1.00 91.06 249 VAL A C 1
ATOM 1957 O O . VAL A 1 249 ? -24.854 14.256 -6.287 1.00 91.06 249 VAL A O 1
ATOM 1960 N N . ARG A 1 250 ? -23.318 12.934 -5.326 1.00 86.56 250 ARG A N 1
ATOM 1961 C CA . ARG A 1 250 ? -22.379 12.919 -6.448 1.00 86.56 250 ARG A CA 1
ATOM 1962 C C . ARG A 1 250 ? -23.027 12.378 -7.718 1.00 86.56 250 ARG A C 1
ATOM 1964 O O . ARG A 1 250 ? -22.884 12.996 -8.767 1.00 86.56 250 ARG A O 1
ATOM 1971 N N . ASN A 1 251 ? -23.755 11.264 -7.634 1.00 85.31 251 ASN A N 1
ATOM 1972 C CA . ASN A 1 251 ? -24.443 10.679 -8.788 1.00 85.31 251 ASN A CA 1
ATOM 1973 C C . ASN A 1 251 ? -25.519 11.621 -9.353 1.00 85.31 251 ASN A C 1
ATOM 1975 O O . ASN A 1 251 ? -25.632 11.765 -10.570 1.00 85.31 251 ASN A O 1
ATOM 1979 N N . ILE A 1 252 ? -26.264 12.309 -8.481 1.00 88.62 252 ILE A N 1
ATOM 1980 C CA . ILE A 1 252 ? -27.248 13.324 -8.887 1.00 88.62 252 ILE A CA 1
ATOM 1981 C C . ILE A 1 252 ? -26.549 14.518 -9.553 1.00 88.62 252 ILE A C 1
ATOM 1983 O O . ILE A 1 252 ? -26.958 14.938 -10.634 1.00 88.62 252 ILE A O 1
ATOM 1987 N N . LEU A 1 253 ? -25.473 15.041 -8.955 1.00 86.56 253 LEU A N 1
ATOM 1988 C CA . LEU A 1 253 ? -24.684 16.135 -9.529 1.00 86.56 253 LEU A CA 1
ATOM 1989 C C . LEU A 1 253 ? -24.110 15.753 -10.895 1.00 86.56 253 LEU A C 1
ATOM 1991 O O . LEU A 1 253 ? -24.190 16.540 -11.831 1.00 86.56 253 LEU A O 1
ATOM 1995 N N . GLN A 1 254 ? -23.591 14.533 -11.040 1.00 81.69 254 GLN A N 1
ATOM 1996 C CA . GLN A 1 254 ? -23.057 14.043 -12.308 1.00 81.69 254 GLN A CA 1
ATOM 1997 C C . GLN A 1 254 ? -24.138 13.985 -13.399 1.00 81.69 254 GLN A C 1
ATOM 1999 O O . GLN A 1 254 ? -23.856 14.321 -14.546 1.00 81.69 254 GLN A O 1
ATOM 2004 N N . LEU A 1 255 ? -25.375 13.613 -13.048 1.00 83.81 255 LEU A N 1
ATOM 2005 C CA . LEU A 1 255 ? -26.509 13.628 -13.974 1.00 83.81 255 LEU A CA 1
ATOM 2006 C C . LEU A 1 255 ? -26.906 15.056 -14.381 1.00 83.81 255 LEU A C 1
ATOM 2008 O O . LEU A 1 255 ? -27.135 15.313 -15.560 1.00 83.81 255 LEU A O 1
ATOM 2012 N N . LEU A 1 256 ? -26.962 15.990 -13.426 1.00 84.88 256 LEU A N 1
ATOM 2013 C CA . LEU A 1 256 ? -27.322 17.391 -13.683 1.00 84.88 256 LEU A CA 1
ATOM 2014 C C . LEU A 1 256 ? -26.258 18.135 -14.503 1.00 84.88 256 LEU A C 1
ATOM 2016 O O . LEU A 1 256 ? -26.592 18.985 -15.324 1.00 84.88 256 LEU A O 1
ATOM 2020 N N . MET A 1 257 ? -24.981 17.814 -14.287 1.00 79.31 257 MET A N 1
ATOM 2021 C CA . MET A 1 257 ? -23.839 18.468 -14.936 1.00 79.31 257 MET A CA 1
ATOM 2022 C C . MET A 1 257 ? -23.417 17.786 -16.241 1.00 79.31 257 MET A C 1
ATOM 2024 O O . MET A 1 257 ? -22.464 18.234 -16.875 1.00 79.31 257 MET A O 1
ATOM 2028 N N . LEU A 1 258 ? -24.132 16.741 -16.670 1.00 74.81 258 LEU A N 1
ATOM 2029 C CA . LEU A 1 258 ? -23.836 15.976 -17.882 1.00 74.81 258 LEU A CA 1
ATOM 2030 C C . LEU A 1 258 ? -23.584 16.847 -19.132 1.00 74.81 258 LEU A C 1
ATOM 2032 O O . LEU A 1 258 ? -22.608 16.570 -19.827 1.00 74.81 258 LEU A O 1
ATOM 2036 N N . PRO A 1 259 ? -24.358 17.918 -19.413 1.00 68.94 259 PRO A N 1
ATOM 2037 C CA . PRO A 1 259 ? -24.125 18.761 -20.591 1.00 68.94 259 PRO A CA 1
ATOM 2038 C C . PRO A 1 259 ? -22.813 19.562 -20.547 1.00 68.94 259 PRO A C 1
ATOM 2040 O O . PRO A 1 259 ? -22.328 19.988 -21.589 1.00 68.94 259 PRO A O 1
ATOM 2043 N N . SER A 1 260 ? -22.258 19.785 -19.351 1.00 66.38 260 SER A N 1
ATOM 2044 C CA . SER A 1 260 ? -21.046 20.585 -19.114 1.00 66.38 260 SER A CA 1
ATOM 2045 C C . SER A 1 260 ? -19.783 19.721 -18.987 1.00 66.38 260 SER A C 1
ATOM 2047 O O . SER A 1 260 ? -18.675 20.246 -18.895 1.00 66.38 260 SER A O 1
ATOM 2049 N N . LEU A 1 261 ? -19.924 18.390 -18.947 1.00 65.69 261 LEU A N 1
ATOM 2050 C CA . LEU A 1 261 ? -18.815 17.457 -18.759 1.00 65.69 261 LEU A CA 1
ATOM 2051 C C . LEU A 1 261 ? -18.309 16.950 -20.118 1.00 65.69 261 LEU A C 1
ATOM 2053 O O . LEU A 1 261 ? -18.986 16.187 -20.800 1.00 65.69 261 LEU A O 1
ATOM 2057 N N . SER A 1 262 ? -17.085 17.340 -20.481 1.00 58.28 262 SER A N 1
ATOM 2058 C CA . SER A 1 262 ? -16.416 16.971 -21.741 1.00 58.28 262 SER A CA 1
ATOM 2059 C C . SER A 1 262 ? -16.102 15.475 -21.885 1.00 58.28 262 SER A C 1
ATOM 2061 O O . SER A 1 262 ? -16.013 14.980 -23.000 1.00 58.28 262 SER A O 1
ATOM 2063 N N . ASP A 1 263 ? -15.987 14.753 -20.767 1.00 55.19 263 ASP A N 1
ATOM 2064 C CA . ASP A 1 263 ? -15.754 13.309 -20.711 1.00 55.19 263 ASP A CA 1
ATOM 2065 C C . ASP A 1 263 ? -16.708 12.707 -19.679 1.00 55.19 263 ASP A C 1
ATOM 2067 O O . ASP A 1 263 ? -16.646 13.065 -18.498 1.00 55.19 263 ASP A O 1
ATOM 2071 N N . THR A 1 264 ? -17.588 11.784 -20.073 1.00 51.59 264 THR A N 1
ATOM 2072 C CA . THR A 1 264 ? -18.418 11.053 -19.104 1.00 51.59 264 THR A CA 1
ATOM 2073 C C . THR A 1 264 ? -18.396 9.552 -19.341 1.00 51.59 264 THR A C 1
ATOM 2075 O O . THR A 1 264 ? -19.204 8.981 -20.063 1.00 51.59 264 THR A O 1
ATOM 2078 N N . THR A 1 265 ? -17.508 8.871 -18.619 1.00 48.66 265 THR A N 1
ATOM 2079 C CA . THR A 1 265 ? -17.775 7.495 -18.198 1.00 48.66 265 THR A CA 1
ATOM 2080 C C . THR A 1 265 ? -18.577 7.559 -16.899 1.00 48.66 265 THR A C 1
ATOM 2082 O O . THR A 1 265 ? -18.050 7.966 -15.861 1.00 48.66 265 THR A O 1
ATOM 2085 N N . PHE A 1 266 ? -19.856 7.186 -16.934 1.00 54.00 266 PHE A N 1
ATOM 2086 C CA . PHE A 1 266 ? -20.635 6.964 -15.715 1.00 54.00 266 PHE A CA 1
ATOM 2087 C C . PHE A 1 266 ? -20.109 5.709 -15.022 1.00 54.00 266 PHE A C 1
ATOM 2089 O O . PHE A 1 266 ? -20.400 4.590 -15.438 1.00 54.00 266 PHE A O 1
ATOM 2096 N N . THR A 1 267 ? -19.307 5.887 -13.977 1.00 53.41 267 THR A N 1
ATOM 2097 C CA . THR A 1 267 ? -18.843 4.786 -13.136 1.00 53.41 267 THR A CA 1
ATOM 2098 C C . THR A 1 267 ? -19.404 4.966 -11.735 1.00 53.41 267 THR A C 1
ATOM 2100 O O . THR A 1 267 ? -19.201 5.993 -11.089 1.00 53.41 267 THR A O 1
ATOM 2103 N N . VAL A 1 268 ? -20.130 3.954 -11.256 1.00 57.69 268 VAL A N 1
ATOM 2104 C CA . VAL A 1 268 ? -20.477 3.845 -9.837 1.00 57.69 268 VAL A CA 1
ATOM 2105 C C . VAL A 1 268 ? -19.187 3.485 -9.107 1.00 57.69 268 VAL A C 1
ATOM 2107 O O . VAL A 1 268 ? -18.784 2.325 -9.069 1.00 57.69 268 VAL A O 1
ATOM 2110 N N . SER A 1 269 ? -18.486 4.496 -8.602 1.00 62.62 269 SER A N 1
ATOM 2111 C CA . SER A 1 269 ? -17.192 4.345 -7.937 1.00 62.62 269 SER A CA 1
ATOM 2112 C C . SER A 1 269 ? -17.361 4.447 -6.425 1.00 62.62 269 SER A C 1
ATOM 2114 O O . SER A 1 269 ? -16.883 5.395 -5.812 1.00 62.62 269 SER A O 1
ATOM 2116 N N . LEU A 1 270 ? -18.009 3.453 -5.817 1.00 67.06 270 LEU A N 1
ATOM 2117 C CA . LEU A 1 270 ? -18.082 3.380 -4.358 1.00 67.06 270 LEU A CA 1
ATOM 2118 C C . LEU A 1 270 ? -16.673 3.158 -3.774 1.00 67.06 270 LEU A C 1
ATOM 2120 O O . LEU A 1 270 ? -15.951 2.278 -4.263 1.00 67.06 270 LEU A O 1
ATOM 2124 N N . PRO A 1 271 ? -16.271 3.866 -2.702 1.00 80.69 271 PRO A N 1
ATOM 2125 C CA . PRO A 1 271 ? -15.000 3.648 -2.019 1.00 80.69 271 PRO A CA 1
ATOM 2126 C C . PRO A 1 271 ? -15.086 2.390 -1.139 1.00 80.69 271 PRO A C 1
ATOM 2128 O O . PRO A 1 271 ? -14.984 2.444 0.085 1.00 80.69 271 PRO A O 1
ATOM 2131 N N . ILE A 1 272 ? -15.289 1.228 -1.771 1.00 84.69 272 ILE A N 1
ATOM 2132 C CA . ILE A 1 272 ? -15.584 -0.056 -1.114 1.00 84.69 272 ILE A CA 1
ATOM 2133 C C . ILE A 1 272 ? -14.525 -0.394 -0.060 1.00 84.69 272 ILE A C 1
ATOM 2135 O O . ILE A 1 272 ? -14.863 -0.872 1.019 1.00 84.69 272 ILE A O 1
ATOM 2139 N N . ILE A 1 273 ? -13.252 -0.114 -0.345 1.00 86.50 273 ILE A N 1
ATOM 2140 C CA . ILE A 1 273 ? -12.146 -0.384 0.582 1.00 86.50 273 ILE A CA 1
ATOM 2141 C C . ILE A 1 273 ? -12.238 0.509 1.829 1.00 86.50 273 ILE A C 1
ATOM 2143 O O . ILE A 1 273 ? -12.116 -0.000 2.941 1.00 86.50 273 ILE A O 1
ATOM 2147 N N . GLU A 1 274 ? -12.489 1.813 1.670 1.00 89.44 274 GLU A N 1
ATOM 2148 C CA . GLU A 1 274 ? -12.637 2.744 2.802 1.00 89.44 274 GLU A CA 1
ATOM 2149 C C . GLU A 1 274 ? -13.859 2.366 3.651 1.00 89.44 274 GLU A C 1
ATOM 2151 O O . GLU A 1 274 ? -13.780 2.326 4.880 1.00 89.44 274 GLU A O 1
ATOM 2156 N N . ILE A 1 275 ? -14.970 2.000 3.001 1.00 91.38 275 ILE A N 1
ATOM 2157 C CA . ILE A 1 275 ? -16.187 1.531 3.671 1.00 91.38 275 ILE A CA 1
ATOM 2158 C C . ILE A 1 275 ? -15.897 0.253 4.461 1.00 91.38 275 ILE A C 1
ATOM 2160 O O . ILE A 1 275 ? -16.201 0.193 5.650 1.00 91.38 275 ILE A O 1
ATOM 2164 N N . LEU A 1 276 ? -15.271 -0.750 3.841 1.00 93.81 276 LEU A N 1
ATOM 2165 C CA . LEU A 1 276 ? -14.966 -2.028 4.482 1.00 93.81 276 LEU A CA 1
ATOM 2166 C C . LEU A 1 276 ? -14.055 -1.848 5.702 1.00 93.81 276 LEU A C 1
ATOM 2168 O O . LEU A 1 276 ? -14.303 -2.439 6.755 1.00 93.81 276 LEU A O 1
ATOM 2172 N N . LEU A 1 277 ? -13.022 -1.012 5.583 1.00 94.69 277 LEU A N 1
ATOM 2173 C CA . LEU A 1 277 ? -12.118 -0.704 6.690 1.00 94.69 277 LEU A CA 1
ATOM 2174 C C . LEU A 1 277 ? -12.833 0.064 7.808 1.00 94.69 277 LEU A C 1
ATOM 2176 O O . LEU A 1 277 ? -12.639 -0.260 8.977 1.00 94.69 277 LEU A O 1
ATOM 2180 N N . THR A 1 278 ? -13.708 1.011 7.467 1.00 95.94 278 THR A N 1
ATOM 2181 C CA . THR A 1 278 ? -14.509 1.756 8.453 1.00 95.94 278 THR A CA 1
ATOM 2182 C C . THR A 1 278 ? -15.496 0.846 9.184 1.00 95.94 278 THR A C 1
ATOM 2184 O O . THR A 1 278 ? -15.597 0.903 10.407 1.00 95.94 278 THR A O 1
ATOM 2187 N N . VAL A 1 279 ? -16.182 -0.051 8.468 1.00 96.00 279 VAL A N 1
ATOM 2188 C CA . VAL A 1 279 ? -17.074 -1.062 9.063 1.00 96.00 279 VAL A CA 1
ATOM 2189 C C . VAL A 1 279 ? -16.290 -2.012 9.967 1.00 96.00 279 VAL A C 1
ATOM 2191 O O . VAL A 1 279 ? -16.740 -2.336 11.062 1.00 96.00 279 VAL A O 1
ATOM 2194 N N . THR A 1 280 ? -15.093 -2.429 9.550 1.00 95.38 280 THR A N 1
ATOM 2195 C CA . THR A 1 280 ? -14.224 -3.284 10.371 1.00 95.38 280 THR A CA 1
ATOM 2196 C C . THR A 1 280 ? -13.816 -2.572 11.662 1.00 95.38 280 THR A C 1
ATOM 2198 O O . THR A 1 280 ? -13.939 -3.150 12.741 1.00 95.38 280 THR A O 1
ATOM 2201 N N . ALA A 1 281 ? -13.391 -1.307 11.573 1.00 95.69 281 ALA A N 1
ATOM 2202 C CA . ALA A 1 281 ? -13.058 -0.486 12.735 1.00 95.69 281 ALA A CA 1
ATOM 2203 C C . ALA A 1 281 ? -14.263 -0.309 13.674 1.00 95.69 281 ALA A C 1
ATOM 2205 O O . ALA A 1 281 ? -14.115 -0.470 14.882 1.00 95.69 281 ALA A O 1
ATOM 2206 N N . PHE A 1 282 ? -15.459 -0.069 13.126 1.00 96.50 282 PHE A N 1
ATOM 2207 C CA . PHE A 1 282 ? -16.706 0.010 13.888 1.00 96.50 282 PHE A CA 1
ATOM 2208 C C . PHE A 1 282 ? -17.008 -1.283 14.656 1.00 96.50 282 PHE A C 1
ATOM 2210 O O . PHE A 1 282 ? -17.242 -1.238 15.862 1.00 96.50 282 PHE A O 1
ATOM 2217 N N . ILE A 1 283 ? -16.968 -2.440 13.981 1.00 94.38 283 ILE A N 1
ATOM 2218 C CA . ILE A 1 283 ? -17.240 -3.744 14.607 1.00 94.38 283 ILE A CA 1
ATOM 2219 C C . ILE A 1 283 ? -16.248 -4.010 15.742 1.00 94.38 283 ILE A C 1
ATOM 2221 O O . ILE A 1 283 ? -16.648 -4.464 16.813 1.00 94.38 283 ILE A O 1
ATOM 2225 N N . LEU A 1 284 ? -14.961 -3.728 15.523 1.00 91.75 284 LEU A N 1
ATOM 2226 C CA . LEU A 1 284 ? -13.933 -3.903 16.547 1.00 91.75 284 LEU A CA 1
ATOM 2227 C C . LEU A 1 284 ? -14.165 -2.968 17.737 1.00 91.75 284 LEU A C 1
ATOM 2229 O O . LEU A 1 284 ? -14.181 -3.437 18.871 1.00 91.75 284 LEU A O 1
ATOM 2233 N N . ALA A 1 285 ? -14.411 -1.680 17.487 1.00 91.94 285 ALA A N 1
ATOM 2234 C CA . ALA A 1 285 ? -14.691 -0.697 18.529 1.00 91.94 285 ALA A CA 1
ATOM 2235 C C . ALA A 1 285 ? -15.907 -1.095 19.380 1.00 91.94 285 ALA A C 1
ATOM 2237 O O . ALA A 1 285 ? -15.833 -1.084 20.607 1.00 91.94 285 ALA A O 1
ATOM 2238 N N . LYS A 1 286 ? -16.999 -1.533 18.738 1.00 90.62 286 LYS A N 1
ATOM 2239 C CA . LYS A 1 286 ? -18.210 -1.969 19.441 1.00 90.62 286 LYS A CA 1
ATOM 2240 C C . LYS A 1 286 ? -17.976 -3.230 20.272 1.00 90.62 286 LYS A C 1
ATOM 2242 O O . LYS A 1 286 ? -18.497 -3.330 21.376 1.00 90.62 286 LYS A O 1
ATOM 2247 N N . LYS A 1 287 ? -17.163 -4.173 19.782 1.00 87.75 287 LYS A N 1
ATOM 2248 C CA . LYS A 1 287 ? -16.781 -5.357 20.565 1.00 87.75 287 LYS A CA 1
ATOM 2249 C C . LYS A 1 287 ? -16.019 -4.994 21.838 1.00 87.75 287 LYS A C 1
ATOM 2251 O O . LYS A 1 287 ? -16.279 -5.615 22.860 1.00 87.75 287 LYS A O 1
ATOM 2256 N N . PHE A 1 288 ? -15.120 -4.010 21.789 1.00 85.19 288 PHE A N 1
ATOM 2257 C CA . PHE A 1 288 ? -14.421 -3.538 22.989 1.00 85.19 288 PHE A CA 1
ATOM 2258 C C . PHE A 1 288 ? -15.373 -2.879 23.991 1.00 85.19 288 PHE A C 1
ATOM 2260 O O . PHE A 1 288 ? -15.265 -3.141 25.182 1.00 85.19 288 PHE A O 1
ATOM 2267 N N . GLU A 1 289 ? -16.341 -2.096 23.511 1.00 82.38 289 GLU A N 1
ATOM 2268 C CA . GLU A 1 289 ? -17.375 -1.491 24.359 1.00 82.38 289 GLU A CA 1
ATOM 2269 C C . GLU A 1 289 ? -18.223 -2.559 25.076 1.00 82.38 289 GLU A C 1
ATOM 2271 O O . GLU A 1 289 ? -18.447 -2.465 26.276 1.00 82.38 289 GLU A O 1
ATOM 2276 N N . THR A 1 290 ? -18.648 -3.613 24.370 1.00 82.19 290 THR A N 1
ATOM 2277 C CA . THR A 1 290 ? -19.447 -4.702 24.965 1.00 82.19 290 THR A CA 1
ATOM 2278 C C . THR A 1 290 ? -18.633 -5.624 25.875 1.00 82.19 290 THR A C 1
ATOM 2280 O O . THR A 1 290 ? -19.162 -6.140 26.854 1.00 82.19 290 THR A O 1
ATOM 2283 N N . ALA A 1 291 ? -17.356 -5.862 25.566 1.00 82.44 291 ALA A N 1
ATOM 2284 C CA . ALA A 1 291 ? -16.492 -6.661 26.433 1.00 82.44 291 ALA A CA 1
ATOM 2285 C C . ALA A 1 291 ? -16.338 -6.006 27.813 1.00 82.44 291 ALA A C 1
ATOM 2287 O O . ALA A 1 291 ? -16.418 -6.698 28.820 1.00 82.44 291 ALA A O 1
ATOM 2288 N N . HIS A 1 292 ? -16.222 -4.677 27.843 1.00 74.62 292 HIS A N 1
ATOM 2289 C CA . HIS A 1 292 ? -16.154 -3.911 29.081 1.00 74.62 292 HIS A CA 1
ATOM 2290 C C . HIS A 1 292 ? -17.439 -3.996 29.914 1.00 74.62 292 HIS A C 1
ATOM 2292 O O . HIS A 1 292 ? -17.371 -4.281 31.102 1.00 74.62 292 HIS A O 1
ATOM 2298 N N . THR A 1 293 ? -18.617 -3.812 29.304 1.00 76.38 293 THR A N 1
ATOM 2299 C CA . THR A 1 293 ? -19.889 -3.876 30.053 1.00 76.38 293 THR A CA 1
ATOM 2300 C C . THR A 1 293 ? -20.087 -5.226 30.742 1.00 76.38 293 THR A C 1
ATOM 2302 O O . THR A 1 293 ? -20.643 -5.287 31.830 1.00 76.38 293 THR A O 1
ATOM 2305 N N . LEU A 1 294 ? -19.610 -6.312 30.123 1.00 77.75 294 LEU A N 1
ATOM 2306 C CA . LEU A 1 294 ? -19.665 -7.650 30.715 1.00 77.75 294 LEU A CA 1
ATOM 2307 C C . LEU A 1 294 ? -18.684 -7.817 31.884 1.00 77.75 294 LEU A C 1
ATOM 2309 O O . LEU A 1 294 ? -18.970 -8.572 32.809 1.00 77.75 294 LEU A O 1
ATOM 2313 N N . GLU A 1 295 ? -17.533 -7.146 31.837 1.00 75.38 295 GLU A N 1
ATOM 2314 C CA . GLU A 1 295 ? -16.549 -7.146 32.923 1.00 75.38 295 GLU A CA 1
ATOM 2315 C C . GLU A 1 295 ? -17.067 -6.351 34.130 1.00 75.38 295 GLU A C 1
ATOM 2317 O O . GLU A 1 295 ? -17.077 -6.891 35.233 1.00 75.38 295 GLU A O 1
ATOM 2322 N N . GLU A 1 296 ? -17.616 -5.149 33.914 1.00 77.06 296 GLU A N 1
ATOM 2323 C CA . GLU A 1 296 ? -18.248 -4.340 34.971 1.00 77.06 296 GLU A CA 1
ATOM 2324 C C . GLU A 1 296 ? -19.426 -5.057 35.638 1.00 77.06 296 GLU A C 1
ATOM 2326 O O . GLU A 1 296 ? -19.536 -5.066 36.864 1.00 77.06 296 GLU A O 1
ATOM 2331 N N . GLU A 1 297 ? -20.315 -5.669 34.846 1.00 80.62 297 GLU A N 1
ATOM 2332 C CA . GLU A 1 297 ? -21.429 -6.447 35.392 1.00 80.62 297 GLU A CA 1
ATOM 2333 C C . GLU A 1 297 ? -20.905 -7.596 36.257 1.00 80.62 297 GLU A C 1
ATOM 2335 O O . GLU A 1 297 ? -21.388 -7.793 37.368 1.00 80.62 297 GLU A O 1
ATOM 2340 N N . ASN A 1 298 ? -19.894 -8.330 35.786 1.00 77.00 298 ASN A N 1
ATOM 2341 C CA . ASN A 1 298 ? -19.336 -9.461 36.518 1.00 77.00 298 ASN A CA 1
ATOM 2342 C C . ASN A 1 298 ? -18.622 -9.038 37.816 1.00 77.00 298 ASN A C 1
ATOM 2344 O O . ASN A 1 298 ? -18.768 -9.727 38.822 1.00 77.00 298 ASN A O 1
ATOM 2348 N N . GLU A 1 299 ? -17.906 -7.909 37.831 1.00 77.94 299 GLU A N 1
ATOM 2349 C CA . GLU A 1 299 ? -17.331 -7.345 39.063 1.00 77.94 299 GLU A CA 1
ATOM 2350 C C . GLU A 1 299 ? -18.406 -6.869 40.048 1.00 77.94 299 GLU A C 1
ATOM 2352 O O . GLU A 1 299 ? -18.226 -7.006 41.253 1.00 77.94 299 GLU A O 1
ATOM 2357 N N . ALA A 1 300 ? -19.548 -6.370 39.566 1.00 72.44 300 ALA A N 1
ATOM 2358 C CA . ALA A 1 300 ? -20.658 -5.964 40.429 1.00 72.44 300 ALA A CA 1
ATOM 2359 C C . ALA A 1 300 ? -21.379 -7.146 41.114 1.00 72.44 300 ALA A C 1
ATOM 2361 O O . ALA A 1 300 ? -22.112 -6.931 42.084 1.00 72.44 300 ALA A O 1
ATOM 2362 N N . PHE A 1 301 ? -21.202 -8.378 40.619 1.00 70.31 301 PHE A N 1
ATOM 2363 C CA . PHE A 1 301 ? -21.792 -9.597 41.190 1.00 70.31 301 PHE A CA 1
ATOM 2364 C C . PHE A 1 301 ? -20.861 -10.369 42.148 1.00 70.31 301 PHE A C 1
ATOM 2366 O O . PHE A 1 301 ? -21.338 -11.314 42.785 1.00 70.31 301 PHE A O 1
ATOM 2373 N N . ILE A 1 302 ? -19.574 -10.005 42.253 1.00 58.53 302 ILE A N 1
ATOM 2374 C CA . ILE A 1 302 ? -18.577 -10.625 43.155 1.00 58.53 302 ILE A CA 1
ATOM 2375 C C . ILE A 1 302 ? -18.455 -9.811 44.446 1.00 58.53 302 ILE A C 1
ATOM 2377 O O . ILE A 1 302 ? -18.434 -10.448 45.526 1.00 58.53 302 ILE A O 1
#

Foldseek 3Di:
DLCVLLVPLLVLLVVLLVQCVPDPVSVVVSVVVLLVVLCVLVVVLVVCVVVVNDDPLSVLSVVLSVLSNVLSVCSNPVVVVVVPDPDDSVVSSSVSSVVSVVSVVSSVVVVLVVQCVPDDLLSVLVSLLVVLVVVLVVLVCCCVPPLVLVQFDQPPPPDPDPVVQQVPDPPRDDPPPVRPRHDGHPLCVLLSCLVVVLSVLLSVLSVLLNQLSVVSNVDPDDPSNLVSLVVSLVSLVVSLVSNVVSLVVSLVSCVVCVVVDPDDDDDSDRPVVSNVVSVVSNVVSVVSNVVVVVVVVVVVVD

Secondary structure (DSSP, 8-state):
-THHHHHHHHHHHHHHHHHHTT-HHHHHHHHHHHHHHHHHHHHHHHHHHHTT---GGGHHHHHHHHHHHHHHHHHH-GGGTTTT-SS-HHHHHHHHHHHHHHHHHHHHHHHHHHHHHT--HHHHHHHHHHHHHHHHHHHHHHIIIIIGGGGB--S-TTSPPHHHHHHT-TT----------PPB-GGGHHHHHHHHHHHHHHHHHHHHHHHHHHHHHH-TT-HHHHHHHHHHHHHHHHHHHHHHHHHHHHHHHHHHTGGG-S---------HHHHHHHHHHHHHHHHHHHHHHHHHHHHHT-

pLDDT: mean 82.46, std 16.1, range [38.66, 97.88]